Protein AF-0000000085120746 (afdb_homodimer)

Organism: Pyrolobus fumarii (strain DSM 11204 / 1A) (NCBI:txid694429)

InterPro domains:
  IPR018665 Putative type II restriction enzyme MjaORF1200P-like [PF09895] (40-145)

Sequence (320 aa):
MVATVIPVVHDVSSAQRLIDMARTVYGLGYRVLVATRVYGAAAQNGVPEAMRIALRLGRSFVTLPELRDAVELFTPNTIIVVSKDYGEPMTIDEIAGLAKDKTMIVFGGGDPGITKQDIAVGRPVYIKGVEGRLSPVAEAALILYALRSQTQEPRDTQSSMVATVIPVVHDVSSAQRLIDMARTVYGLGYRVLVATRVYGAAAQNGVPEAMRIALRLGRSFVTLPELRDAVELFTPNTIIVVSKDYGEPMTIDEIAGLAKDKTMIVFGGGDPGITKQDIAVGRPVYIKGVEGRLSPVAEAALILYALRSQTQEPRDTQSS

Radius of gyration: 18.96 Å; Cα contacts (8 Å, |Δi|>4): 720; chains: 2; bounding box: 38×54×63 Å

Structure (mmCIF, N/CA/C/O backbone):
data_AF-0000000085120746-model_v1
#
loop_
_entity.id
_entity.type
_entity.pdbx_description
1 polymer 'RecB-family nuclease-like protein'
#
loop_
_atom_site.group_PDB
_atom_site.id
_atom_site.type_symbol
_atom_site.label_atom_id
_atom_site.label_alt_id
_atom_site.label_comp_id
_atom_site.label_asym_id
_atom_site.label_entity_id
_atom_site.label_seq_id
_atom_site.pdbx_PDB_ins_code
_atom_site.Cartn_x
_atom_site.Cartn_y
_atom_site.Cartn_z
_atom_site.occupancy
_atom_site.B_iso_or_equiv
_atom_site.auth_seq_id
_atom_site.auth_comp_id
_atom_site.auth_asym_id
_atom_site.auth_atom_id
_atom_site.pdbx_PDB_model_num
ATOM 1 N N . MET A 1 1 ? -3.23 8.055 26.219 1 50.09 1 MET A N 1
ATOM 2 C CA . MET A 1 1 ? -4.41 8.367 25.422 1 50.09 1 MET A CA 1
ATOM 3 C C . MET A 1 1 ? -4.207 7.938 23.969 1 50.09 1 MET A C 1
ATOM 5 O O . MET A 1 1 ? -3.072 7.824 23.5 1 50.09 1 MET A O 1
ATOM 9 N N . VAL A 1 2 ? -5.336 7.523 23.281 1 66.69 2 VAL A N 1
ATOM 10 C CA . VAL A 1 2 ? -5.246 7.039 21.906 1 66.69 2 VAL A CA 1
ATOM 11 C C . VAL A 1 2 ? -4.953 8.203 20.969 1 66.69 2 VAL A C 1
ATOM 13 O O . VAL A 1 2 ? -5.637 9.227 21 1 66.69 2 VAL A O 1
ATOM 16 N N . ALA A 1 3 ? -3.783 8.195 20.25 1 83.56 3 ALA A N 1
ATOM 17 C CA . ALA A 1 3 ? -3.35 9.273 19.359 1 83.56 3 ALA A CA 1
ATOM 18 C C . ALA A 1 3 ? -4.352 9.492 18.234 1 83.56 3 ALA A C 1
ATOM 20 O O . ALA A 1 3 ? -4.93 8.531 17.719 1 83.56 3 ALA A O 1
ATOM 21 N N . THR A 1 4 ? -4.75 10.789 18.031 1 94 4 THR A N 1
ATOM 22 C CA . THR A 1 4 ? -5.438 11.156 16.812 1 94 4 THR A CA 1
ATOM 23 C C . THR A 1 4 ? -4.449 11.281 15.648 1 94 4 THR A C 1
ATOM 25 O O . THR A 1 4 ? -3.457 12 15.75 1 94 4 THR A O 1
ATOM 28 N N . VAL A 1 5 ? -4.691 10.578 14.555 1 97.62 5 VAL A N 1
ATOM 29 C CA . VAL A 1 5 ? -3.725 10.508 13.469 1 97.62 5 VAL A CA 1
ATOM 30 C C . VAL A 1 5 ? -4.312 11.148 12.211 1 97.62 5 VAL A C 1
ATOM 32 O O . VAL A 1 5 ? -5.453 10.867 11.836 1 97.62 5 VAL A O 1
ATOM 35 N N . ILE A 1 6 ? -3.545 12.016 11.57 1 98.56 6 ILE A N 1
ATOM 36 C CA . ILE A 1 6 ? -3.908 12.688 10.336 1 98.56 6 ILE A CA 1
ATOM 37 C C . ILE A 1 6 ? -2.93 12.297 9.227 1 98.56 6 ILE A C 1
ATOM 39 O O . ILE A 1 6 ? -1.842 12.867 9.125 1 98.56 6 ILE A O 1
ATOM 43 N N . PRO A 1 7 ? -3.297 11.367 8.398 1 98.88 7 PRO A N 1
ATOM 44 C CA . PRO A 1 7 ? -2.443 11.031 7.258 1 98.88 7 PRO A CA 1
ATOM 45 C C . PRO A 1 7 ? -2.426 12.125 6.195 1 98.88 7 PRO A C 1
ATOM 47 O O . PRO A 1 7 ? -3.477 12.68 5.855 1 98.88 7 PRO A O 1
ATOM 50 N N . VAL A 1 8 ? -1.247 12.438 5.684 1 98.88 8 VAL A N 1
ATOM 51 C CA . VAL A 1 8 ? -1.041 13.406 4.613 1 98.88 8 VAL A CA 1
ATOM 52 C C . VAL A 1 8 ? -0.263 12.758 3.471 1 98.88 8 VAL A C 1
ATOM 54 O O . VAL A 1 8 ? 0.75 12.094 3.699 1 98.88 8 VAL A O 1
ATOM 57 N N . VAL A 1 9 ? -0.746 12.875 2.297 1 98.81 9 VAL A N 1
ATOM 58 C CA . VAL A 1 9 ? 0.055 12.57 1.117 1 98.81 9 VAL A CA 1
ATOM 59 C C . VAL A 1 9 ? 0.494 13.859 0.433 1 98.81 9 VAL A C 1
ATOM 61 O O . VAL A 1 9 ? -0.334 14.727 0.137 1 98.81 9 VAL A O 1
ATOM 64 N N . HIS A 1 10 ? 1.81 13.969 0.253 1 98.69 10 HIS A N 1
ATOM 65 C CA . HIS A 1 10 ? 2.398 15.211 -0.228 1 98.69 10 HIS A CA 1
ATOM 66 C C . HIS A 1 10 ? 3.051 15.023 -1.593 1 98.69 10 HIS A C 1
ATOM 68 O O . HIS A 1 10 ? 3.734 14.023 -1.825 1 98.69 10 HIS A O 1
ATOM 74 N N . ASP A 1 11 ? 2.865 15.969 -2.51 1 98.19 11 ASP A N 1
ATOM 75 C CA . ASP A 1 11 ? 3.504 15.984 -3.822 1 98.19 11 ASP A CA 1
ATOM 76 C C . ASP A 1 11 ? 3.064 14.789 -4.664 1 98.19 11 ASP A C 1
ATOM 78 O O . ASP A 1 11 ? 3.895 13.977 -5.078 1 98.19 11 ASP A O 1
ATOM 82 N N . VAL A 1 12 ? 1.793 14.781 -4.996 1 97.94 12 VAL A N 1
ATOM 83 C CA . VAL A 1 12 ? 1.216 13.633 -5.676 1 97.94 12 VAL A CA 1
ATOM 84 C C . VAL A 1 12 ? 0.692 14.047 -7.047 1 97.94 12 VAL A C 1
ATOM 86 O O . VAL A 1 12 ? -0.068 15.016 -7.16 1 97.94 12 VAL A O 1
ATOM 89 N N . SER A 1 13 ? 1.12 13.328 -8.062 1 97.62 13 SER A N 1
ATOM 90 C CA . SER A 1 13 ? 0.693 13.648 -9.422 1 97.62 13 SER A CA 1
ATOM 91 C C . SER A 1 13 ? -0.107 12.5 -10.031 1 97.62 13 SER A C 1
ATOM 93 O O . SER A 1 13 ? -0.78 12.68 -11.047 1 97.62 13 SER A O 1
ATOM 95 N N . SER A 1 14 ? -0.038 11.32 -9.477 1 97.12 14 SER A N 1
ATOM 96 C CA . SER A 1 14 ? -0.723 10.148 -10.016 1 97.12 14 SER A CA 1
ATOM 97 C C . SER A 1 14 ? -2.141 10.039 -9.461 1 97.12 14 SER A C 1
ATOM 99 O O . SER A 1 14 ? -2.338 9.977 -8.25 1 97.12 14 SER A O 1
ATOM 101 N N . ALA A 1 15 ? -3.102 9.945 -10.383 1 97.94 15 ALA A N 1
ATOM 102 C CA . ALA A 1 15 ? -4.492 9.789 -9.969 1 97.94 15 ALA A CA 1
ATOM 103 C C . ALA A 1 15 ? -4.691 8.484 -9.203 1 97.94 15 ALA A C 1
ATOM 105 O O . ALA A 1 15 ? -5.297 8.477 -8.133 1 97.94 15 ALA A O 1
ATOM 106 N N . GLN A 1 16 ? -4.125 7.453 -9.719 1 97.12 16 GLN A N 1
ATOM 107 C CA . GLN A 1 16 ? -4.328 6.137 -9.117 1 97.12 16 GLN A CA 1
ATOM 108 C C . GLN A 1 16 ? -3.701 6.062 -7.73 1 97.12 16 GLN A C 1
ATOM 110 O O . GLN A 1 16 ? -4.273 5.461 -6.816 1 97.12 16 GLN A O 1
ATOM 115 N N . ARG A 1 17 ? -2.582 6.676 -7.59 1 97.62 17 ARG A N 1
ATOM 116 C CA . ARG A 1 17 ? -1.934 6.645 -6.281 1 97.62 17 ARG A CA 1
ATOM 117 C C . ARG A 1 17 ? -2.777 7.363 -5.234 1 97.62 17 ARG A C 1
ATOM 119 O O . ARG A 1 17 ? -2.904 6.895 -4.102 1 97.62 17 ARG A O 1
ATOM 126 N N . LEU A 1 18 ? -3.301 8.453 -5.602 1 98.62 18 LEU A N 1
ATOM 127 C CA . LEU A 1 18 ? -4.141 9.195 -4.672 1 98.62 18 LEU A CA 1
ATOM 128 C C . LEU A 1 18 ? -5.391 8.398 -4.309 1 98.62 18 LEU A C 1
ATOM 130 O O . LEU A 1 18 ? -5.781 8.352 -3.141 1 98.62 18 LEU A O 1
ATOM 134 N N . ILE A 1 19 ? -5.973 7.746 -5.266 1 98.19 19 ILE A N 1
ATOM 135 C CA . ILE A 1 19 ? -7.164 6.93 -5.059 1 98.19 19 ILE A CA 1
ATOM 136 C C . ILE A 1 19 ? -6.832 5.762 -4.129 1 98.19 19 ILE A C 1
ATOM 138 O O . ILE A 1 19 ? -7.566 5.492 -3.176 1 98.19 19 ILE A O 1
ATOM 142 N N . ASP A 1 20 ? -5.703 5.137 -4.422 1 98 20 ASP A N 1
ATOM 143 C CA . ASP A 1 20 ? -5.285 4.004 -3.6 1 98 20 ASP A CA 1
ATOM 144 C C . ASP A 1 20 ? -4.973 4.449 -2.172 1 98 20 ASP A C 1
ATOM 146 O O . ASP A 1 20 ? -5.242 3.717 -1.217 1 98 20 ASP A O 1
ATOM 150 N N . MET A 1 21 ? -4.402 5.629 -2.045 1 98.62 21 MET A N 1
ATOM 151 C CA . MET A 1 21 ? -4.148 6.188 -0.722 1 98.62 21 MET A CA 1
ATOM 152 C C . MET A 1 21 ? -5.449 6.41 0.036 1 98.62 21 MET A C 1
ATOM 154 O O . MET A 1 21 ? -5.566 6.035 1.203 1 98.62 21 MET A O 1
ATOM 158 N N . ALA A 1 22 ? -6.402 6.93 -0.632 1 98.62 22 ALA A N 1
ATOM 159 C CA . ALA A 1 22 ? -7.703 7.164 -0.011 1 98.62 22 ALA A CA 1
ATOM 160 C C . ALA A 1 22 ? -8.336 5.855 0.444 1 98.62 22 ALA A C 1
ATOM 162 O O . ALA A 1 22 ? -8.781 5.738 1.589 1 98.62 22 ALA A O 1
ATOM 163 N N . ARG A 1 23 ? -8.328 4.895 -0.432 1 97.38 23 ARG A N 1
ATOM 164 C CA . ARG A 1 23 ? -8.891 3.59 -0.098 1 97.38 23 ARG A CA 1
ATOM 165 C C . ARG A 1 23 ? -8.188 2.984 1.113 1 97.38 23 ARG A C 1
ATOM 167 O O . ARG A 1 23 ? -8.836 2.4 1.984 1 97.38 23 ARG A O 1
ATOM 174 N N . THR A 1 24 ? -6.938 3.129 1.147 1 98.06 24 THR A N 1
ATOM 175 C CA . THR A 1 24 ? -6.141 2.551 2.223 1 98.06 24 THR A CA 1
ATOM 176 C C . THR A 1 24 ? -6.406 3.268 3.543 1 98.06 24 THR A C 1
ATOM 178 O O . THR A 1 24 ? -6.691 2.627 4.555 1 98.06 24 THR A O 1
ATOM 181 N N . VAL A 1 25 ? -6.34 4.562 3.523 1 98.5 25 VAL A N 1
ATOM 182 C CA . VAL A 1 25 ? -6.52 5.363 4.73 1 98.5 25 VAL A CA 1
ATOM 183 C C . VAL A 1 25 ? -7.914 5.121 5.305 1 98.5 25 VAL A C 1
ATOM 185 O O . VAL A 1 25 ? -8.055 4.824 6.492 1 98.5 25 VAL A O 1
ATOM 188 N N . TYR A 1 26 ? -8.906 5.145 4.496 1 98 26 TYR A N 1
ATOM 189 C CA . TYR A 1 26 ? -10.273 4.973 4.973 1 98 26 TYR A CA 1
ATOM 190 C C . TYR A 1 26 ? -10.555 3.512 5.309 1 98 26 TYR A C 1
ATOM 192 O O . TYR A 1 26 ? -11.266 3.215 6.273 1 98 26 TYR A O 1
ATOM 200 N N . GLY A 1 27 ? -10.016 2.623 4.523 1 96.62 27 GLY A N 1
ATOM 201 C CA . GLY A 1 27 ? -10.164 1.204 4.805 1 96.62 27 GLY A CA 1
ATOM 202 C C . GLY A 1 27 ? -9.594 0.797 6.148 1 96.62 27 GLY A C 1
ATOM 203 O O . GLY A 1 27 ? -10.055 -0.173 6.758 1 96.62 27 GLY A O 1
ATOM 204 N N . LEU A 1 28 ? -8.633 1.533 6.547 1 97.06 28 LEU A N 1
ATOM 205 C CA . LEU A 1 28 ? -8.008 1.246 7.832 1 97.06 28 LEU A CA 1
ATOM 206 C C . LEU A 1 28 ? -8.727 1.971 8.961 1 97.06 28 LEU A C 1
ATOM 208 O O . LEU A 1 28 ? -8.328 1.878 10.125 1 97.06 28 LEU A O 1
ATOM 212 N N . GLY A 1 29 ? -9.688 2.773 8.617 1 95.69 29 GLY A N 1
ATOM 213 C CA . GLY A 1 29 ? -10.57 3.314 9.633 1 95.69 29 GLY A CA 1
ATOM 214 C C . GLY A 1 29 ? -10.312 4.777 9.938 1 95.69 29 GLY A C 1
ATOM 215 O O . GLY A 1 29 ? -10.961 5.363 10.812 1 95.69 29 GLY A O 1
ATOM 216 N N . TYR A 1 30 ? -9.383 5.355 9.234 1 97.12 30 TYR A N 1
ATOM 217 C CA . TYR A 1 30 ? -9.094 6.77 9.461 1 97.12 30 TYR A CA 1
ATOM 218 C C . TYR A 1 30 ? -10.156 7.652 8.812 1 97.12 30 TYR A C 1
ATOM 220 O O . TYR A 1 30 ? -10.672 7.328 7.742 1 97.12 30 TYR A O 1
ATOM 228 N N . ARG A 1 31 ? -10.398 8.742 9.383 1 97 31 ARG A N 1
ATOM 229 C CA . ARG A 1 31 ? -11.57 9.523 9.008 1 97 31 ARG A CA 1
ATOM 230 C C . ARG A 1 31 ? -11.188 10.68 8.094 1 97 31 ARG A C 1
ATOM 232 O O . ARG A 1 31 ? -12.047 11.273 7.438 1 97 31 ARG A O 1
ATOM 239 N N . VAL A 1 32 ? -9.922 11.031 8.156 1 98.31 32 VAL A N 1
ATOM 240 C CA . VAL A 1 32 ? -9.469 12.172 7.371 1 98.31 32 VAL A CA 1
ATOM 241 C C . VAL A 1 32 ? -8.242 11.773 6.551 1 98.31 32 VAL A C 1
ATOM 243 O O . VAL A 1 32 ? -7.363 11.062 7.039 1 98.31 32 VAL A O 1
ATOM 246 N N . LEU A 1 33 ? -8.234 12.203 5.32 1 98.88 33 LEU A N 1
ATOM 247 C CA . LEU A 1 33 ? -7.035 12.211 4.492 1 98.88 33 LEU A CA 1
ATOM 248 C C . LEU A 1 33 ? -6.762 13.609 3.943 1 98.88 33 LEU A C 1
ATOM 250 O O . LEU A 1 33 ? -7.664 14.266 3.424 1 98.88 33 LEU A O 1
ATOM 254 N N . VAL A 1 34 ? -5.527 14.047 4.109 1 98.94 34 VAL A N 1
ATOM 255 C CA . VAL A 1 34 ? -5.098 15.328 3.564 1 98.94 34 VAL A CA 1
ATOM 256 C C . VAL A 1 34 ? -4.133 15.102 2.404 1 98.94 34 VAL A C 1
ATOM 258 O O . VAL A 1 34 ? -3.221 14.273 2.5 1 98.94 34 VAL A O 1
ATOM 261 N N . ALA A 1 35 ? -4.363 15.781 1.314 1 98.88 35 ALA A N 1
ATOM 262 C CA . ALA A 1 35 ? -3.418 15.805 0.201 1 98.88 35 ALA A CA 1
ATOM 263 C C . ALA A 1 35 ? -2.873 17.203 -0.027 1 98.88 35 ALA A C 1
ATOM 265 O O . ALA A 1 35 ? -3.641 18.172 -0.1 1 98.88 35 ALA A O 1
ATOM 266 N N . THR A 1 36 ? -1.604 17.312 -0.058 1 98.69 36 THR A N 1
ATOM 267 C CA . THR A 1 36 ? -0.979 18.609 -0.316 1 98.69 36 THR A CA 1
ATOM 268 C C . THR A 1 36 ? -0.14 18.562 -1.589 1 98.69 36 THR A C 1
ATOM 270 O O . THR A 1 36 ? 0.372 17.5 -1.962 1 98.69 36 THR A O 1
ATOM 273 N N . ARG A 1 37 ? -0.005 19.641 -2.285 1 98.06 37 ARG A N 1
ATOM 274 C CA . ARG A 1 37 ? 0.734 19.781 -3.535 1 98.06 37 ARG A CA 1
ATOM 275 C C . ARG A 1 37 ? 0.304 18.734 -4.547 1 98.06 37 ARG A C 1
ATOM 277 O O . ARG A 1 37 ? 1.132 17.953 -5.035 1 98.06 37 ARG A O 1
ATOM 284 N N . VAL A 1 38 ? -0.942 18.766 -4.859 1 98.38 38 VAL A N 1
ATOM 285 C CA . VAL A 1 38 ? -1.54 17.844 -5.82 1 98.38 38 VAL A CA 1
ATOM 286 C C . VAL A 1 38 ? -1.534 18.469 -7.211 1 98.38 38 VAL A C 1
ATOM 288 O O . VAL A 1 38 ? -1.937 19.625 -7.379 1 98.38 38 VAL A O 1
ATOM 291 N N . TYR A 1 39 ? -1.073 17.75 -8.133 1 97.75 39 TYR A N 1
ATOM 292 C CA . TYR A 1 39 ? -1.019 18.297 -9.484 1 97.75 39 TYR A CA 1
ATOM 293 C C . TYR A 1 39 ? -1.185 17.203 -10.523 1 97.75 39 TYR A C 1
ATOM 295 O O . TYR A 1 39 ? -1.299 16.031 -10.18 1 97.75 39 TYR A O 1
ATOM 303 N N . GLY A 1 40 ? -1.368 17.609 -11.836 1 97.31 40 GLY A N 1
ATOM 304 C CA . GLY A 1 40 ? -1.475 16.641 -12.93 1 97.31 40 GLY A CA 1
ATOM 305 C C . GLY A 1 40 ? -2.729 15.797 -12.852 1 97.31 40 GLY A C 1
ATOM 306 O O . GLY A 1 40 ? -3.812 16.297 -12.562 1 97.31 40 GLY A O 1
ATOM 307 N N . ALA A 1 41 ? -2.529 14.523 -13.195 1 97.38 41 ALA A N 1
ATOM 308 C CA . ALA A 1 41 ? -3.648 13.586 -13.242 1 97.38 41 ALA A CA 1
ATOM 309 C C . ALA A 1 41 ? -4.297 13.438 -11.867 1 97.38 41 ALA A C 1
ATOM 311 O O . ALA A 1 41 ? -5.512 13.242 -11.766 1 97.38 41 ALA A O 1
ATOM 312 N N . ALA A 1 42 ? -3.502 13.57 -10.828 1 98.25 42 ALA A N 1
ATOM 313 C CA . ALA A 1 42 ? -4.055 13.492 -9.477 1 98.25 42 ALA A CA 1
ATOM 314 C C . ALA A 1 42 ? -5.047 14.625 -9.219 1 98.25 42 ALA A C 1
ATOM 316 O O . ALA A 1 42 ? -6.109 14.406 -8.641 1 98.25 42 ALA A O 1
ATOM 317 N N . ALA A 1 43 ? -4.668 15.789 -9.656 1 98.5 43 ALA A N 1
ATOM 318 C CA . ALA A 1 43 ? -5.543 16.938 -9.461 1 98.5 43 ALA A CA 1
ATOM 319 C C . ALA A 1 43 ? -6.809 16.812 -10.312 1 98.5 43 ALA A C 1
ATOM 321 O O . ALA A 1 43 ? -7.902 17.141 -9.852 1 98.5 43 ALA A O 1
ATOM 322 N N . GLN A 1 44 ? -6.648 16.297 -11.461 1 98.31 44 GLN A N 1
ATOM 323 C CA . GLN A 1 44 ? -7.734 16.297 -12.438 1 98.31 44 GLN A CA 1
ATOM 324 C C . GLN A 1 44 ? -8.688 15.125 -12.203 1 98.31 44 GLN A C 1
ATOM 326 O O . GLN A 1 44 ? -9.906 15.273 -12.344 1 98.31 44 GLN A O 1
ATOM 331 N N . ASN A 1 45 ? -8.148 13.984 -11.867 1 98.06 45 ASN A N 1
ATOM 332 C CA . ASN A 1 45 ? -8.961 12.773 -11.797 1 98.06 45 ASN A CA 1
ATOM 333 C C . ASN A 1 45 ? -8.883 12.125 -10.414 1 98.06 45 ASN A C 1
ATOM 335 O O . ASN A 1 45 ? -9.82 11.453 -9.984 1 98.06 45 ASN A O 1
ATOM 339 N N . GLY A 1 46 ? -7.754 12.297 -9.766 1 98.62 46 GLY A N 1
ATOM 340 C CA . GLY A 1 46 ? -7.547 11.688 -8.461 1 98.62 46 GLY A CA 1
ATOM 341 C C . GLY A 1 46 ? -8.375 12.328 -7.363 1 98.62 46 GLY A C 1
ATOM 342 O O . GLY A 1 46 ? -9.039 11.625 -6.594 1 98.62 46 GLY A O 1
ATOM 343 N N . VAL A 1 47 ? -8.352 13.602 -7.359 1 98.88 47 VAL A N 1
ATOM 344 C CA . VAL A 1 47 ? -9.031 14.359 -6.309 1 98.88 47 VAL A CA 1
ATOM 345 C C . VAL A 1 47 ? -10.531 14.086 -6.367 1 98.88 47 VAL A C 1
ATOM 347 O O . VAL A 1 47 ? -11.141 13.703 -5.363 1 98.88 47 VAL A O 1
ATOM 350 N N . PRO A 1 48 ? -11.195 14.18 -7.574 1 98.75 48 PRO A N 1
ATOM 351 C CA . PRO A 1 48 ? -12.633 13.883 -7.613 1 98.75 48 PRO A 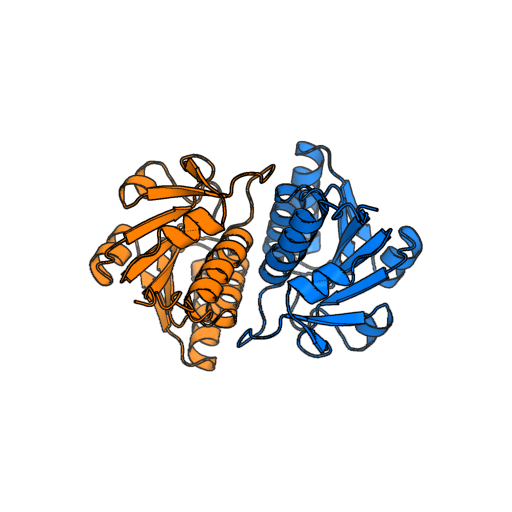CA 1
ATOM 352 C C . PRO A 1 48 ? -12.953 12.469 -7.141 1 98.75 48 PRO A C 1
ATOM 354 O O . PRO A 1 48 ? -13.922 12.266 -6.406 1 98.75 48 PRO A O 1
ATOM 357 N N . GLU A 1 49 ? -12.18 11.523 -7.5 1 98.5 49 GLU A N 1
ATOM 358 C CA . GLU A 1 49 ? -12.445 10.141 -7.102 1 98.5 49 GLU A CA 1
ATOM 359 C C . GLU A 1 49 ? -12.195 9.945 -5.609 1 98.5 49 GLU A C 1
ATOM 361 O O . GLU A 1 49 ? -12.961 9.25 -4.934 1 98.5 49 GLU A O 1
ATOM 366 N N . ALA A 1 50 ? -11.109 10.547 -5.074 1 98.62 50 ALA A N 1
ATOM 367 C CA . ALA A 1 50 ? -10.844 10.469 -3.641 1 98.62 50 ALA A CA 1
ATOM 368 C C . ALA A 1 50 ? -11.977 11.102 -2.838 1 98.62 50 ALA A C 1
ATOM 370 O O . ALA A 1 50 ? -12.383 10.57 -1.801 1 98.62 50 ALA A O 1
ATOM 371 N N . MET A 1 51 ? -12.492 12.188 -3.367 1 98.69 51 MET A N 1
ATOM 372 C CA . MET A 1 51 ? -13.617 12.859 -2.723 1 98.69 51 MET A CA 1
ATOM 373 C C . MET A 1 51 ? -14.867 11.984 -2.742 1 98.69 51 MET A C 1
ATOM 375 O O . MET A 1 51 ? -15.594 11.914 -1.754 1 98.69 51 MET A O 1
ATOM 379 N N . ARG A 1 52 ? -15.078 11.344 -3.791 1 98.5 52 ARG A N 1
ATOM 380 C CA . ARG A 1 52 ? -16.219 10.445 -3.904 1 98.5 52 ARG A CA 1
ATOM 381 C C . ARG A 1 52 ? -16.141 9.312 -2.887 1 98.5 52 ARG A C 1
ATOM 383 O O . ARG A 1 52 ? -17.125 9 -2.219 1 98.5 52 ARG A O 1
ATOM 390 N N . ILE A 1 53 ? -14.992 8.75 -2.773 1 97.31 53 ILE A N 1
ATOM 391 C CA . ILE A 1 53 ? -14.773 7.691 -1.793 1 97.31 53 ILE A CA 1
ATOM 392 C C . ILE A 1 53 ? -15.055 8.219 -0.389 1 97.31 53 ILE A C 1
ATOM 394 O O . ILE A 1 53 ? -15.758 7.578 0.391 1 97.31 53 ILE A O 1
ATOM 398 N N . ALA A 1 54 ? -14.477 9.391 -0.114 1 98.12 54 ALA A N 1
ATOM 399 C CA . ALA A 1 54 ? -14.664 10 1.2 1 98.12 54 ALA A CA 1
ATOM 400 C C . ALA A 1 54 ? -16.141 10.227 1.496 1 98.12 54 ALA A C 1
ATOM 402 O O . ALA A 1 54 ? -16.641 9.844 2.562 1 98.12 54 ALA A O 1
ATOM 403 N N . LEU A 1 55 ? -16.875 10.742 0.564 1 98 55 LEU A N 1
ATOM 404 C CA . LEU A 1 55 ? -18.281 11.062 0.744 1 98 55 LEU A CA 1
ATOM 405 C C . LEU A 1 55 ? -19.109 9.789 0.948 1 98 55 LEU A C 1
ATOM 407 O O . LEU A 1 55 ? -19.969 9.742 1.825 1 98 55 LEU A O 1
ATOM 411 N N . A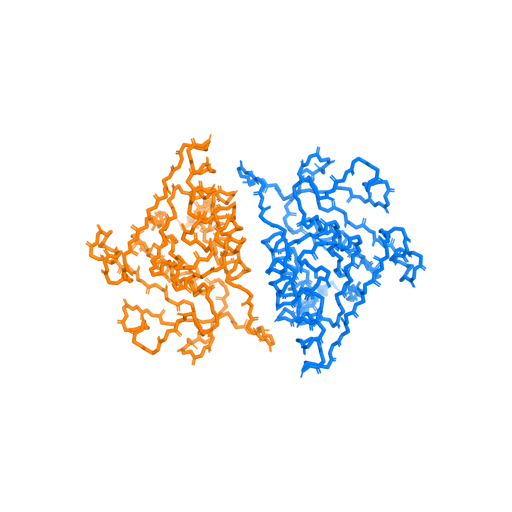RG A 1 56 ? -18.844 8.812 0.175 1 96.62 56 ARG A N 1
ATOM 412 C CA . ARG A 1 56 ? -19.562 7.547 0.281 1 96.62 56 ARG A CA 1
ATOM 413 C C . ARG A 1 56 ? -19.375 6.934 1.664 1 96.62 56 ARG A C 1
ATOM 415 O O . ARG A 1 56 ? -20.297 6.309 2.195 1 96.62 56 ARG A O 1
ATOM 422 N N . LEU A 1 57 ? -18.219 7.23 2.266 1 96.25 57 LEU A N 1
ATOM 423 C CA . LEU A 1 57 ? -17.891 6.602 3.539 1 96.25 57 LEU A CA 1
ATOM 424 C C . LEU A 1 57 ? -18.156 7.555 4.699 1 96.25 57 LEU A C 1
ATOM 426 O O . LEU A 1 57 ? -17.906 7.211 5.855 1 96.25 57 LEU A O 1
ATOM 430 N N . GLY A 1 58 ? -18.578 8.719 4.406 1 97.19 58 GLY A N 1
ATOM 431 C CA . GLY A 1 58 ? -18.781 9.711 5.445 1 97.19 58 GLY A CA 1
ATOM 432 C C . GLY A 1 58 ? -17.484 10.203 6.07 1 97.19 58 GLY A C 1
ATOM 433 O O . GLY A 1 58 ? -17.406 10.391 7.289 1 97.19 58 GLY A O 1
ATOM 434 N N . ARG A 1 59 ? -16.484 10.281 5.234 1 97.81 59 ARG A N 1
ATOM 435 C CA . ARG A 1 59 ? -15.164 10.703 5.676 1 97.81 59 ARG A CA 1
ATOM 436 C C . ARG A 1 59 ? -14.766 12.023 5.031 1 97.81 59 ARG A C 1
ATOM 438 O O . ARG A 1 59 ? -15.508 12.578 4.227 1 97.81 59 ARG A O 1
ATOM 445 N N . SER A 1 60 ? -13.617 12.531 5.492 1 98.5 60 SER A N 1
ATOM 446 C CA . SER A 1 60 ? -13.188 13.836 5.012 1 98.5 60 SER A CA 1
ATOM 447 C C . SER A 1 60 ? -11.938 13.734 4.145 1 98.5 60 SER A C 1
ATOM 449 O O . SER A 1 60 ? -11.031 12.961 4.453 1 98.5 60 SER A O 1
ATOM 451 N N . PHE A 1 61 ? -12.008 14.492 3.07 1 98.88 61 PHE A N 1
ATOM 452 C CA . PHE A 1 61 ? -10.859 14.664 2.191 1 98.88 61 PHE A CA 1
ATOM 453 C C . PHE A 1 61 ? -10.531 16.141 2.008 1 98.88 61 PHE A C 1
ATOM 455 O O . PHE A 1 61 ? -11.391 16.922 1.601 1 98.88 61 PHE A O 1
ATOM 462 N N . VAL A 1 62 ? -9.273 16.484 2.305 1 98.81 62 VAL A N 1
ATOM 463 C CA . VAL A 1 62 ? -8.875 17.891 2.25 1 98.81 62 VAL A CA 1
ATOM 464 C C . VAL A 1 62 ? -7.668 18.047 1.324 1 98.81 62 VAL A C 1
ATOM 466 O O . VAL A 1 62 ? -6.699 17.297 1.427 1 98.81 62 VAL A O 1
ATOM 469 N N . THR A 1 63 ? -7.777 18.953 0.403 1 98.88 63 THR A N 1
ATOM 470 C CA . THR A 1 63 ? -6.617 19.297 -0.408 1 98.88 63 THR A CA 1
ATOM 471 C C . THR A 1 63 ? -6.102 20.688 -0.037 1 98.88 63 THR A C 1
ATOM 473 O O . THR A 1 63 ? -6.887 21.625 0.117 1 98.88 63 THR A O 1
ATOM 476 N N . LEU A 1 64 ? -4.824 20.781 0.168 1 98.81 64 LEU A N 1
ATOM 477 C CA . LEU A 1 64 ? -4.172 22.047 0.48 1 98.81 64 LEU A CA 1
ATOM 478 C C . LEU A 1 64 ? -2.977 22.281 -0.437 1 98.81 64 LEU A C 1
ATOM 480 O O . LEU A 1 64 ? -2.379 21.328 -0.941 1 98.81 64 LEU A O 1
ATOM 484 N N . PRO A 1 65 ? -2.562 23.5 -0.698 1 98.31 65 PRO A N 1
ATOM 485 C CA . PRO A 1 65 ? -1.494 23.797 -1.656 1 98.31 65 PRO A CA 1
ATOM 486 C C . PRO A 1 65 ? -0.14 23.25 -1.219 1 98.31 65 PRO A C 1
ATOM 488 O O . PRO A 1 65 ? 0.614 22.719 -2.043 1 98.31 65 PRO A O 1
ATOM 491 N N . GLU A 1 66 ? 0.155 23.422 0.113 1 97.75 66 GLU A N 1
ATOM 492 C CA . GLU A 1 66 ? 1.477 23.031 0.602 1 97.75 66 GLU A CA 1
ATOM 493 C C . GLU A 1 66 ? 1.383 22.328 1.947 1 97.75 66 GLU A C 1
ATOM 495 O O . GLU A 1 66 ? 0.369 22.422 2.641 1 97.75 66 GLU A O 1
ATOM 500 N N . LEU A 1 67 ? 2.465 21.609 2.279 1 98 67 LEU A N 1
ATOM 501 C CA . LEU A 1 67 ? 2.541 20.875 3.535 1 98 67 LEU A CA 1
ATOM 502 C C . LEU A 1 67 ? 2.387 21.812 4.727 1 98 67 LEU A C 1
ATOM 504 O O . LEU A 1 67 ? 1.739 21.469 5.719 1 98 67 LEU A O 1
ATOM 508 N N . ARG A 1 68 ? 2.973 23 4.633 1 97.44 68 ARG A N 1
ATOM 509 C CA . ARG A 1 68 ? 2.906 23.953 5.727 1 97.44 68 ARG A CA 1
ATOM 510 C C . ARG A 1 68 ? 1.464 24.359 6.012 1 97.44 68 ARG A C 1
ATOM 512 O O . ARG A 1 68 ? 1.103 24.625 7.16 1 97.44 68 ARG A O 1
ATOM 519 N N . ASP A 1 69 ? 0.633 24.438 4.98 1 98.5 69 ASP A N 1
ATOM 520 C CA . ASP A 1 69 ? -0.777 24.781 5.152 1 98.5 69 ASP A CA 1
ATOM 521 C C . ASP A 1 69 ? -1.496 23.719 5.988 1 98.5 69 ASP A C 1
ATOM 523 O O . ASP A 1 69 ? -2.385 24.047 6.777 1 98.5 69 ASP A O 1
ATOM 527 N N . ALA A 1 70 ? -1.172 22.422 5.777 1 98.62 70 ALA A N 1
ATOM 528 C CA . ALA A 1 70 ? -1.746 21.328 6.574 1 98.62 70 ALA A CA 1
ATOM 529 C C . ALA A 1 70 ? -1.349 21.469 8.039 1 98.62 70 ALA A C 1
ATOM 531 O O . ALA A 1 70 ? -2.178 21.281 8.938 1 98.62 70 ALA A O 1
ATOM 532 N N . VAL A 1 71 ? -0.079 21.781 8.266 1 98.56 71 VAL A N 1
ATOM 533 C CA . VAL A 1 71 ? 0.417 21.953 9.625 1 98.56 71 VAL A CA 1
ATOM 534 C C . VAL A 1 71 ? -0.324 23.094 10.305 1 98.56 71 VAL A C 1
ATOM 536 O O . VAL A 1 71 ? -0.732 22.984 11.461 1 98.56 71 VAL A O 1
ATOM 539 N N . GLU A 1 72 ? -0.458 24.172 9.594 1 98.44 72 GLU A N 1
ATOM 540 C CA . GLU A 1 72 ? -1.142 25.344 10.133 1 98.44 72 GLU A CA 1
ATOM 541 C C . GLU A 1 72 ? -2.605 25.047 10.438 1 98.44 72 GLU A C 1
ATOM 543 O O . GLU A 1 72 ? -3.131 25.469 11.469 1 98.44 72 GLU A O 1
ATOM 548 N N . LEU A 1 73 ? -3.203 24.312 9.594 1 98.38 73 LEU A N 1
ATOM 549 C CA . LEU A 1 73 ? -4.637 24.062 9.703 1 98.38 73 LEU A CA 1
ATOM 550 C C . LEU A 1 73 ? -4.93 23.094 10.844 1 98.38 73 LEU A C 1
ATOM 552 O O . LEU A 1 73 ? -5.883 23.297 11.602 1 98.38 73 LEU A O 1
ATOM 556 N N . PHE A 1 74 ? -4.141 22.062 10.977 1 98.25 74 PHE A N 1
ATOM 557 C CA . PHE A 1 74 ? -4.492 20.984 11.891 1 98.25 74 PHE A CA 1
ATOM 558 C C . PHE A 1 74 ? -3.744 21.125 13.211 1 98.25 74 PHE A C 1
ATOM 560 O O . PHE A 1 74 ? -4.109 20.516 14.211 1 98.25 74 PHE A O 1
ATOM 567 N N . THR A 1 75 ? -2.619 21.875 13.289 1 98 75 THR A N 1
ATOM 568 C CA . THR A 1 75 ? -1.839 22.172 14.484 1 98 75 THR A CA 1
ATOM 569 C C . THR A 1 75 ? -1.51 20.891 15.25 1 98 75 THR A C 1
ATOM 571 O O . THR A 1 75 ? -1.833 20.766 16.438 1 98 75 THR A O 1
ATOM 574 N N . PRO A 1 76 ? -0.848 19.906 14.586 1 98.12 76 PRO A N 1
ATOM 575 C CA . PRO A 1 76 ? -0.492 18.656 15.273 1 98.12 76 PRO A CA 1
ATOM 576 C C . PRO A 1 76 ? 0.553 18.875 16.359 1 98.12 76 PRO A C 1
ATOM 578 O O . PRO A 1 76 ? 1.368 19.797 16.281 1 98.12 76 PRO A O 1
ATOM 581 N N . ASN A 1 77 ? 0.516 17.984 17.375 1 97.31 77 ASN A N 1
ATOM 582 C CA . ASN A 1 77 ? 1.537 17.953 18.406 1 97.31 77 ASN A CA 1
ATOM 583 C C . ASN A 1 77 ? 2.807 17.25 17.938 1 97.31 77 ASN A C 1
ATOM 585 O O . ASN A 1 77 ? 3.904 17.562 18.406 1 97.31 77 ASN A O 1
ATOM 589 N N . THR A 1 78 ? 2.592 16.328 17.078 1 97.62 78 THR A N 1
ATOM 590 C CA . THR A 1 78 ? 3.67 15.516 16.547 1 97.62 78 THR A CA 1
ATOM 591 C C . THR A 1 78 ? 3.541 15.383 15.023 1 97.62 78 THR A C 1
ATOM 593 O O . THR A 1 78 ? 2.439 15.195 14.5 1 97.62 78 THR A O 1
ATOM 596 N N . ILE A 1 79 ? 4.684 15.609 14.281 1 98.56 79 ILE A N 1
ATOM 597 C CA . ILE A 1 79 ? 4.715 15.406 12.836 1 98.56 79 ILE A CA 1
ATOM 598 C C . ILE A 1 79 ? 5.797 14.391 12.477 1 98.56 79 ILE A C 1
ATOM 600 O O . ILE A 1 79 ? 6.961 14.562 12.836 1 98.56 79 ILE A O 1
ATOM 604 N N . ILE A 1 80 ? 5.391 13.336 11.867 1 98.44 80 ILE A N 1
ATOM 605 C CA . ILE A 1 80 ? 6.285 12.312 11.352 1 98.44 80 ILE A CA 1
ATOM 606 C C . ILE A 1 80 ? 6.316 12.375 9.82 1 98.44 80 ILE A C 1
ATOM 608 O O . ILE A 1 80 ? 5.27 12.391 9.172 1 98.44 80 ILE A O 1
ATOM 612 N N . VAL A 1 81 ? 7.5 12.492 9.234 1 98.38 81 VAL A N 1
ATOM 613 C CA . VAL A 1 81 ? 7.66 12.539 7.785 1 98.38 81 VAL A CA 1
ATOM 614 C C . VAL A 1 81 ? 8.375 11.273 7.305 1 98.38 81 VAL A C 1
ATOM 616 O O . VAL A 1 81 ? 9.523 11.031 7.664 1 98.38 81 VAL A O 1
ATOM 619 N N . VAL A 1 82 ? 7.723 10.516 6.465 1 97.31 82 VAL A N 1
ATOM 620 C CA . VAL A 1 82 ? 8.297 9.266 5.969 1 97.31 82 VAL A CA 1
ATOM 621 C C . VAL A 1 82 ? 9.133 9.547 4.723 1 97.31 82 VAL A C 1
ATOM 623 O O . VAL A 1 82 ? 8.617 10 3.703 1 97.31 82 VAL A O 1
ATOM 626 N N . SER A 1 83 ? 10.414 9.336 4.852 1 95.75 83 SER A N 1
ATOM 627 C CA . SER A 1 83 ? 11.328 9.617 3.754 1 95.75 83 SER A CA 1
ATOM 628 C C . SER A 1 83 ? 12.547 8.703 3.803 1 95.75 83 SER A C 1
ATOM 630 O O . SER A 1 83 ? 13.328 8.75 4.762 1 95.75 83 SER A O 1
ATOM 632 N N . LYS A 1 84 ? 12.703 7.918 2.768 1 92.25 84 LYS A N 1
ATOM 633 C CA . LYS A 1 84 ? 13.875 7.047 2.701 1 92.25 84 LYS A CA 1
ATOM 634 C C . LYS A 1 84 ? 15.156 7.863 2.588 1 92.25 84 LYS A C 1
ATOM 636 O O . LYS A 1 84 ? 16.172 7.516 3.188 1 92.25 84 LYS A O 1
ATOM 641 N N . ASP A 1 85 ? 15.109 8.969 1.911 1 92.81 85 ASP A N 1
ATOM 642 C CA . ASP A 1 85 ? 16.297 9.758 1.586 1 92.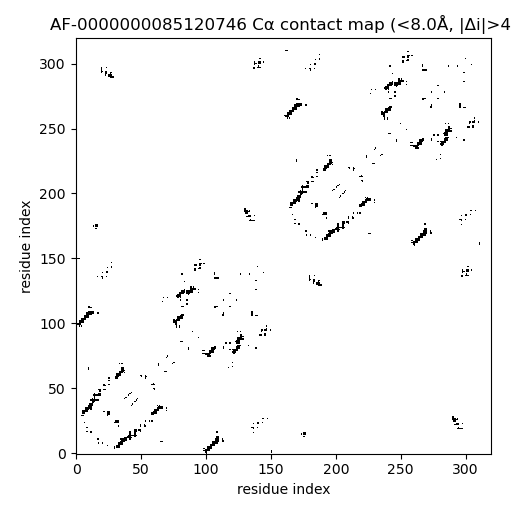81 85 ASP A CA 1
ATOM 643 C C . ASP A 1 85 ? 16.797 10.523 2.805 1 92.81 85 ASP A C 1
ATOM 645 O O . ASP A 1 85 ? 17.984 10.789 2.934 1 92.81 85 ASP A O 1
ATOM 649 N N . TYR A 1 86 ? 15.852 10.766 3.744 1 95.19 86 TYR A N 1
ATOM 650 C CA . TYR A 1 86 ? 16.234 11.695 4.797 1 95.19 86 TYR A CA 1
ATOM 651 C C . TYR A 1 86 ? 15.914 11.133 6.172 1 95.19 86 TYR A C 1
ATOM 653 O O . TYR A 1 86 ? 16.328 11.695 7.191 1 95.19 86 TYR A O 1
ATOM 661 N N . GLY A 1 87 ? 15.219 10.031 6.188 1 95.75 87 GLY A N 1
ATOM 662 C CA . GLY A 1 87 ? 14.68 9.555 7.449 1 95.75 87 GLY A CA 1
ATOM 663 C C . GLY A 1 87 ? 15.633 8.648 8.203 1 95.75 87 GLY A C 1
ATOM 664 O O . GLY A 1 87 ? 16.469 7.98 7.598 1 95.75 87 GLY A O 1
ATOM 665 N N . GLU A 1 88 ? 15.445 8.688 9.484 1 97.06 88 GLU A N 1
ATOM 666 C CA . GLU A 1 88 ? 16.109 7.711 10.344 1 97.06 88 GLU A CA 1
ATOM 667 C C . GLU A 1 88 ? 15.43 6.348 10.25 1 97.06 88 GLU A C 1
ATOM 669 O O . GLU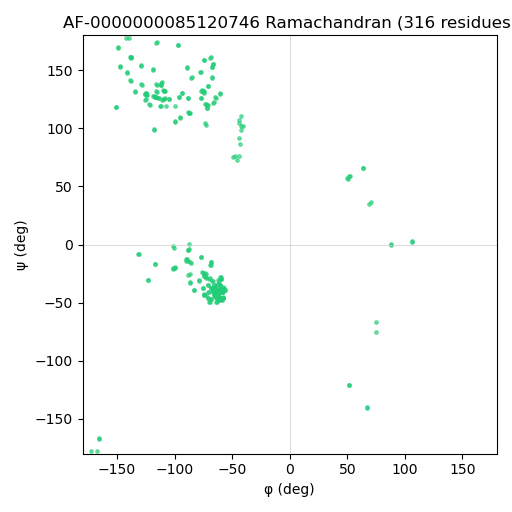 A 1 88 ? 14.203 6.246 10.32 1 97.06 88 GLU A O 1
ATOM 674 N N . PRO A 1 89 ? 16.297 5.312 10.047 1 97.12 89 PRO A N 1
ATOM 675 C CA . PRO A 1 89 ? 15.68 3.98 10.023 1 97.12 89 PRO A CA 1
ATOM 676 C C . PRO A 1 89 ? 15.07 3.592 11.367 1 97.12 89 PRO A C 1
ATOM 678 O O . PRO A 1 89 ? 15.734 3.688 12.406 1 97.12 89 PRO A O 1
ATOM 681 N N . MET A 1 90 ? 13.828 3.215 11.359 1 97.88 90 MET A N 1
ATOM 682 C CA . MET A 1 90 ? 13.078 2.768 12.531 1 97.88 90 MET A CA 1
ATOM 683 C C . MET A 1 90 ? 12.148 1.611 12.172 1 97.88 90 MET A C 1
ATOM 685 O O . MET A 1 90 ? 11.664 1.528 11.047 1 97.88 90 MET A O 1
ATOM 689 N N . THR A 1 91 ? 11.969 0.764 13.133 1 96.62 91 THR A N 1
ATOM 690 C CA . THR A 1 91 ? 10.969 -0.27 12.906 1 96.62 91 THR A CA 1
ATOM 691 C C . THR A 1 91 ? 9.562 0.335 12.867 1 96.62 91 THR A C 1
ATOM 693 O O . THR A 1 91 ? 9.352 1.456 13.336 1 96.62 91 THR A O 1
ATOM 696 N N . ILE A 1 92 ? 8.711 -0.368 12.336 1 96.31 92 ILE A N 1
ATOM 697 C CA . ILE A 1 92 ? 7.324 0.089 12.234 1 96.31 92 ILE A CA 1
ATOM 698 C C . ILE A 1 92 ? 6.773 0.362 13.633 1 96.31 92 ILE A C 1
ATOM 700 O O . ILE A 1 92 ? 6.078 1.357 13.852 1 96.31 92 ILE A O 1
ATOM 704 N N . ASP A 1 93 ? 7.102 -0.513 14.562 1 94.19 93 ASP A N 1
ATOM 705 C CA . ASP A 1 93 ? 6.629 -0.342 15.93 1 94.19 93 ASP A CA 1
ATOM 706 C C . ASP A 1 93 ? 7.215 0.922 16.562 1 94.19 93 ASP A C 1
ATOM 708 O O . ASP A 1 93 ? 6.531 1.617 17.312 1 94.19 93 ASP A O 1
ATOM 712 N N . GLU A 1 94 ? 8.438 1.179 16.281 1 96.88 94 GLU A N 1
ATOM 713 C CA . GLU A 1 94 ? 9.078 2.4 16.766 1 96.88 94 GLU A CA 1
ATOM 714 C C . GLU A 1 94 ? 8.406 3.641 16.188 1 96.88 94 GLU A C 1
ATOM 716 O O . GLU A 1 94 ? 8.164 4.617 16.906 1 96.88 94 GLU A O 1
ATOM 721 N N . ILE A 1 95 ? 8.125 3.604 14.898 1 97.69 95 ILE A N 1
ATOM 722 C CA . ILE A 1 95 ? 7.465 4.723 14.242 1 97.69 95 ILE A CA 1
ATOM 723 C C . ILE A 1 95 ? 6.09 4.953 14.859 1 97.69 95 ILE A C 1
ATOM 725 O O . ILE A 1 95 ? 5.727 6.086 15.172 1 97.69 95 ILE A O 1
ATOM 729 N N . ALA A 1 96 ? 5.367 3.865 15.055 1 95.5 96 ALA A N 1
ATOM 730 C CA . ALA A 1 96 ? 4.047 3.955 15.672 1 95.5 96 ALA A CA 1
ATOM 731 C C . ALA A 1 96 ? 4.137 4.535 17.078 1 95.5 96 ALA A C 1
ATOM 733 O O . ALA A 1 96 ? 3.244 5.27 17.516 1 95.5 96 ALA A O 1
ATOM 734 N N . GLY A 1 97 ? 5.168 4.219 17.75 1 94.81 97 GLY A N 1
ATOM 735 C CA . GLY A 1 97 ? 5.367 4.688 19.109 1 94.81 97 GLY A CA 1
ATOM 736 C C . GLY A 1 97 ? 5.629 6.18 19.188 1 94.81 97 GLY A C 1
ATOM 737 O O . GLY A 1 97 ? 5.512 6.777 20.266 1 94.81 97 GLY A O 1
ATOM 738 N N . LEU A 1 98 ? 5.992 6.793 18.078 1 96.06 98 LEU A N 1
ATOM 739 C CA . LEU A 1 98 ? 6.25 8.227 18.047 1 96.06 98 LEU A CA 1
ATOM 740 C C . LEU A 1 98 ? 4.945 9.016 18.109 1 96.06 98 LEU A C 1
ATOM 742 O O . LEU A 1 98 ? 4.949 10.203 18.438 1 96.06 98 LEU A O 1
ATOM 746 N N . ALA A 1 99 ? 3.896 8.367 17.625 1 95.44 99 ALA A N 1
ATOM 747 C CA . ALA A 1 99 ? 2.617 9.062 17.547 1 95.44 99 ALA A CA 1
ATOM 748 C C . ALA A 1 99 ? 2.08 9.391 18.938 1 95.44 99 ALA A C 1
ATOM 750 O O . ALA A 1 99 ? 1.929 8.5 19.766 1 95.44 99 ALA A O 1
ATOM 751 N N . LYS A 1 100 ? 1.844 10.625 19.203 1 91.69 100 LYS A N 1
ATOM 752 C CA . LYS A 1 100 ? 1.312 11.125 20.469 1 91.69 100 LYS A CA 1
ATOM 753 C C . LYS A 1 100 ? 0.276 12.219 20.234 1 91.69 100 LYS A C 1
ATOM 755 O O . LYS A 1 100 ? 0.452 13.07 19.359 1 91.69 100 LYS A O 1
ATOM 760 N N . ASP A 1 101 ? -0.79 12.172 21.078 1 93.81 101 ASP A N 1
ATOM 761 C CA . ASP A 1 101 ? -1.824 13.195 20.984 1 93.81 101 ASP A CA 1
ATOM 762 C C . ASP A 1 101 ? -2.328 13.344 19.547 1 93.81 101 ASP A C 1
ATOM 764 O O . ASP A 1 101 ? -2.898 12.414 18.984 1 93.81 101 ASP A O 1
ATOM 768 N N . LYS A 1 102 ? -2.219 14.477 19 1 97.12 102 LYS A N 1
ATOM 769 C CA . LYS A 1 102 ? -2.562 14.711 17.594 1 97.12 102 LYS A CA 1
ATOM 770 C C . LYS A 1 102 ? -1.329 14.609 16.703 1 97.12 102 LYS A C 1
ATOM 772 O O . LYS A 1 102 ? -0.432 15.453 16.766 1 97.12 102 LYS A O 1
ATOM 777 N N . THR A 1 103 ? -1.292 13.539 15.93 1 98.12 103 THR A N 1
ATOM 778 C CA . THR A 1 103 ? -0.098 13.25 15.141 1 98.12 103 THR A CA 1
ATOM 779 C C . THR A 1 103 ? -0.411 13.289 13.648 1 98.12 103 THR A C 1
ATOM 781 O O . THR A 1 103 ? -1.381 12.68 13.195 1 98.12 103 THR A O 1
ATOM 784 N N . MET A 1 104 ? 0.355 14.07 12.922 1 98.62 104 MET A N 1
ATOM 785 C CA . MET A 1 104 ? 0.328 14.094 11.461 1 98.62 104 MET A CA 1
ATOM 786 C C . MET A 1 104 ? 1.426 13.211 10.883 1 98.62 104 MET A C 1
ATOM 788 O O . MET A 1 104 ? 2.584 13.305 11.289 1 98.62 104 MET A O 1
ATOM 792 N N . ILE A 1 105 ? 1.057 12.336 10.023 1 98.62 105 ILE A N 1
ATOM 793 C CA . ILE A 1 105 ? 2.029 11.5 9.328 1 98.62 105 ILE A CA 1
ATOM 794 C C . ILE A 1 105 ? 2.02 11.828 7.84 1 98.62 105 ILE A C 1
ATOM 796 O O . ILE A 1 105 ? 0.98 11.727 7.184 1 98.62 105 ILE A O 1
ATOM 800 N N . VAL A 1 106 ? 3.213 12.148 7.312 1 98.81 106 VAL A N 1
ATOM 801 C CA . VAL A 1 106 ? 3.336 12.648 5.945 1 98.81 106 VAL A CA 1
ATOM 802 C C . VAL A 1 106 ? 4.027 11.602 5.074 1 98.81 106 VAL A C 1
ATOM 804 O O . VAL A 1 106 ? 5.141 11.164 5.379 1 98.81 106 VAL A O 1
ATOM 807 N N . PHE A 1 107 ? 3.371 11.258 4.031 1 98.19 107 PHE A N 1
ATOM 808 C CA . PHE A 1 107 ? 3.902 10.352 3.021 1 98.19 107 PHE A CA 1
ATOM 809 C C . PHE A 1 107 ? 4.168 11.094 1.716 1 98.19 107 PHE A C 1
ATOM 811 O O . PHE A 1 107 ? 3.359 11.922 1.29 1 98.19 107 PHE A O 1
ATOM 818 N N . GLY A 1 108 ? 5.273 10.758 1.086 1 97.62 108 GLY A N 1
ATOM 819 C CA . GLY A 1 108 ? 5.539 11.328 -0.228 1 97.62 108 GLY A CA 1
ATOM 820 C C . GLY A 1 108 ? 4.727 10.672 -1.332 1 97.62 108 GLY A C 1
ATOM 821 O O . GLY A 1 108 ? 4.672 9.445 -1.428 1 97.62 108 GLY A O 1
ATOM 822 N N . GLY A 1 109 ? 4.105 11.445 -2.17 1 95.62 109 GLY A N 1
ATOM 823 C CA . GLY A 1 109 ? 3.234 10.945 -3.219 1 95.62 109 GLY A CA 1
ATOM 824 C C . GLY A 1 109 ? 3.967 10.641 -4.512 1 95.62 109 GLY A C 1
ATOM 825 O O . GLY A 1 109 ? 3.391 10.07 -5.438 1 95.62 109 GLY A O 1
ATOM 826 N N . GLY A 1 110 ? 5.164 11.094 -4.645 1 87.12 110 GLY A N 1
ATOM 827 C CA . GLY A 1 110 ? 5.898 10.93 -5.891 1 87.12 110 GLY A CA 1
ATOM 828 C C . GLY A 1 110 ? 7.363 10.594 -5.68 1 87.12 110 GLY A C 1
ATOM 829 O O . GLY A 1 110 ? 7.762 10.195 -4.586 1 87.12 110 GLY A O 1
ATOM 830 N N . ASP A 1 111 ? 7.965 10.414 -6.75 1 74.75 111 ASP A N 1
ATOM 831 C CA . ASP A 1 111 ? 9.422 10.375 -6.77 1 74.75 111 ASP A CA 1
ATOM 832 C C . ASP A 1 111 ? 10 11.719 -7.23 1 74.75 111 ASP A C 1
ATOM 834 O O . ASP A 1 111 ? 9.852 12.094 -8.391 1 74.75 111 ASP A O 1
ATOM 838 N N . PRO A 1 112 ? 10.648 12.672 -6.199 1 70.81 112 PRO A N 1
ATOM 839 C CA . PRO A 1 112 ? 11.133 12.188 -4.91 1 70.81 112 PRO A CA 1
ATOM 840 C C . PRO A 1 112 ? 10.07 12.234 -3.818 1 70.81 112 PRO A C 1
ATOM 842 O O . PRO A 1 112 ? 10.188 11.547 -2.801 1 70.81 112 PRO A O 1
ATOM 845 N N . GLY A 1 113 ? 8.961 12.914 -3.994 1 79.5 113 GLY A N 1
ATOM 846 C CA . GLY A 1 113 ? 7.879 13.023 -3.031 1 79.5 113 GLY A CA 1
ATOM 847 C C . GLY A 1 113 ? 8.203 13.938 -1.866 1 79.5 113 GLY A C 1
ATOM 848 O O . GLY A 1 113 ? 7.605 15.008 -1.718 1 79.5 113 GLY A O 1
ATOM 849 N N . ILE A 1 114 ? 9.141 13.602 -1.016 1 93.62 114 ILE A N 1
ATOM 850 C CA . ILE A 1 114 ? 9.594 14.383 0.132 1 93.62 114 ILE A CA 1
ATOM 851 C C . ILE A 1 114 ? 10.969 14.969 -0.151 1 93.62 114 ILE A C 1
ATOM 853 O O . ILE A 1 114 ? 11.914 14.242 -0.444 1 93.62 114 ILE A O 1
ATOM 857 N N . THR A 1 115 ? 10.977 16.281 -0.13 1 94.31 115 THR A N 1
ATOM 858 C CA . THR A 1 115 ? 12.234 16.969 -0.366 1 94.31 115 THR A CA 1
ATOM 859 C C . THR A 1 115 ? 12.898 17.359 0.955 1 94.31 115 THR A C 1
ATOM 861 O O . THR A 1 115 ? 12.312 17.172 2.025 1 94.31 115 THR A O 1
ATOM 864 N N . LYS A 1 116 ? 14.086 17.812 0.781 1 93.25 116 LYS A N 1
ATOM 865 C CA . LYS A 1 116 ? 14.828 18.281 1.951 1 93.25 116 LYS A CA 1
ATOM 866 C C . LYS A 1 116 ? 14.062 19.375 2.684 1 93.25 116 LYS A C 1
ATOM 868 O O . LYS A 1 116 ? 14.109 19.453 3.914 1 93.25 116 LYS A O 1
ATOM 873 N N . GLN A 1 117 ? 13.406 20.219 1.964 1 93.38 117 GLN A N 1
ATOM 874 C CA . GLN A 1 117 ? 12.625 21.297 2.564 1 93.38 117 GLN A CA 1
ATOM 875 C C . GLN A 1 117 ? 11.438 20.75 3.342 1 93.38 117 GLN A C 1
ATOM 877 O O . GLN A 1 117 ? 11.062 21.297 4.383 1 93.38 117 GLN A O 1
ATOM 882 N N . ASP A 1 118 ? 10.875 19.656 2.938 1 95.06 118 ASP A N 1
ATOM 883 C CA . ASP A 1 118 ? 9.664 19.078 3.525 1 95.06 118 ASP A CA 1
ATOM 884 C C . ASP A 1 118 ? 9.961 18.469 4.895 1 95.06 118 ASP A C 1
ATOM 886 O O . ASP A 1 118 ? 9.07 18.406 5.75 1 95.06 118 ASP A O 1
ATOM 890 N N . ILE A 1 119 ? 11.188 18.016 5.082 1 95.5 119 ILE A N 1
ATOM 891 C CA . ILE A 1 119 ? 11.461 17.281 6.309 1 95.5 119 ILE A CA 1
ATOM 892 C C . ILE A 1 119 ? 11.594 18.25 7.48 1 95.5 119 ILE A C 1
ATOM 894 O O . ILE A 1 119 ? 11.586 17.828 8.641 1 95.5 119 ILE A O 1
ATOM 898 N N . ALA A 1 120 ? 11.664 19.531 7.211 1 94.81 120 ALA A N 1
ATOM 899 C CA . ALA A 1 120 ? 11.82 20.531 8.258 1 94.81 120 ALA A CA 1
ATOM 900 C C . ALA A 1 120 ? 10.57 20.625 9.125 1 94.81 120 ALA A C 1
ATOM 902 O O . ALA A 1 120 ? 10.617 21.125 10.25 1 94.81 120 ALA A O 1
ATOM 903 N N . VAL A 1 121 ? 9.484 20.078 8.664 1 95.69 121 VAL A N 1
ATOM 904 C CA . VAL A 1 121 ? 8.219 20.281 9.352 1 95.69 121 VAL A CA 1
ATOM 905 C C . VAL A 1 121 ? 8.062 19.25 10.469 1 95.69 121 VAL A C 1
ATOM 907 O O . VAL A 1 121 ? 7.191 19.375 11.328 1 95.69 121 VAL A O 1
ATOM 910 N N . GLY A 1 122 ? 8.867 18.219 10.414 1 97.19 122 GLY A N 1
ATOM 911 C CA . GLY A 1 122 ? 8.703 17.141 11.391 1 97.19 122 GLY A CA 1
ATOM 912 C C . GLY A 1 122 ? 9.891 16.203 11.445 1 97.19 122 GLY A C 1
ATOM 913 O O . GLY A 1 122 ? 10.977 16.531 10.984 1 97.19 122 GLY A O 1
ATOM 914 N N . ARG A 1 123 ? 9.703 15.109 12.094 1 97.88 123 ARG A N 1
ATOM 915 C CA . ARG A 1 123 ? 10.75 14.109 12.258 1 97.88 123 ARG A CA 1
ATOM 916 C C . ARG A 1 123 ? 10.773 13.133 11.086 1 97.88 123 ARG A C 1
ATOM 918 O O . ARG A 1 123 ? 9.828 12.367 10.891 1 97.88 123 ARG A O 1
ATOM 925 N N . PRO A 1 124 ? 11.836 13.172 10.297 1 98.12 124 PRO A N 1
ATOM 926 C CA . PRO A 1 124 ? 11.938 12.219 9.195 1 98.12 124 PRO A CA 1
ATOM 927 C C . PRO A 1 124 ? 12.289 10.805 9.656 1 98.12 124 PRO A C 1
ATOM 929 O O . PRO A 1 124 ? 13.195 10.633 10.469 1 98.12 124 PRO A O 1
ATOM 932 N N . VAL A 1 125 ? 11.562 9.836 9.172 1 97.94 125 VAL A N 1
ATOM 933 C CA . VAL A 1 125 ? 11.812 8.438 9.5 1 97.94 125 VAL A CA 1
ATOM 934 C C . VAL A 1 125 ? 11.68 7.578 8.25 1 97.94 125 VAL A C 1
ATOM 936 O O . VAL A 1 125 ? 11.156 8.031 7.23 1 97.94 125 VAL A O 1
ATOM 939 N N . TYR A 1 126 ? 12.188 6.473 8.273 1 96 126 TYR A N 1
ATOM 940 C CA . TYR A 1 126 ? 11.914 5.488 7.23 1 96 126 TYR A CA 1
ATOM 941 C C . TYR A 1 126 ? 11.9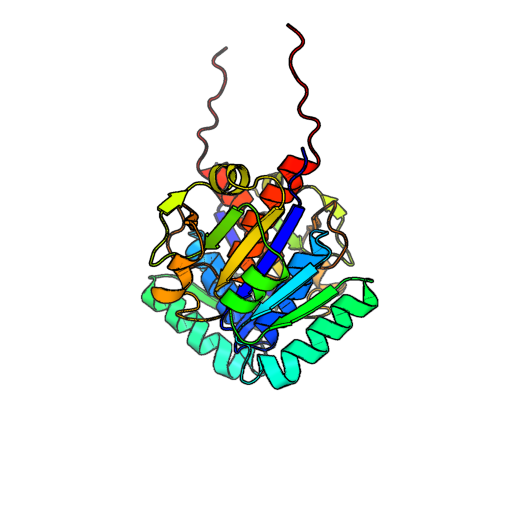38 4.074 7.801 1 96 126 TYR A C 1
ATOM 943 O O . TYR A 1 126 ? 12.555 3.824 8.836 1 96 126 TYR A O 1
ATOM 951 N N . ILE A 1 127 ? 11.234 3.182 7.188 1 96.69 127 ILE A N 1
ATOM 952 C CA . ILE A 1 127 ? 11.039 1.834 7.711 1 96.69 127 ILE A CA 1
ATOM 953 C C . ILE A 1 127 ? 12.336 1.04 7.578 1 96.69 127 ILE A C 1
ATOM 955 O O . ILE A 1 127 ? 12.828 0.824 6.465 1 96.69 127 ILE A O 1
ATOM 959 N N . LYS A 1 128 ? 12.781 0.648 8.641 1 96.12 128 LYS A N 1
ATOM 960 C CA . LYS A 1 128 ? 14.031 -0.101 8.711 1 96.12 128 LYS A CA 1
ATOM 961 C C . LYS A 1 128 ? 13.891 -1.476 8.062 1 96.12 128 LYS A C 1
ATOM 963 O O . LYS A 1 128 ? 12.852 -2.125 8.203 1 96.12 128 LYS A O 1
ATOM 968 N N . GLY A 1 129 ? 14.922 -1.924 7.418 1 92.88 129 GLY A N 1
ATOM 969 C CA . GLY A 1 129 ? 15 -3.299 6.953 1 92.88 129 GLY A CA 1
ATOM 970 C C . GLY A 1 129 ? 14.391 -3.5 5.582 1 92.88 129 GLY A C 1
ATOM 971 O O . GLY A 1 129 ? 14.375 -4.617 5.059 1 92.88 129 GLY A O 1
ATOM 972 N N . VAL A 1 130 ? 13.891 -2.486 4.965 1 92.69 130 VAL A N 1
ATOM 973 C CA . VAL A 1 130 ? 13.383 -2.617 3.604 1 92.69 130 VAL A CA 1
ATOM 974 C C . VAL A 1 130 ? 14.523 -2.434 2.607 1 92.69 130 VAL A C 1
ATOM 976 O O . VAL A 1 130 ? 15.508 -1.745 2.898 1 92.69 130 VAL A O 1
ATOM 979 N N . GLU A 1 131 ? 14.578 -3.152 1.461 1 88.88 131 GLU A N 1
ATOM 980 C CA . GLU A 1 131 ? 15.68 -3.16 0.502 1 88.88 131 GLU A CA 1
ATOM 981 C C . GLU A 1 131 ? 15.523 -2.049 -0.531 1 88.88 131 GLU A C 1
ATOM 983 O O . GLU A 1 131 ? 16.453 -1.756 -1.283 1 88.88 131 GLU A O 1
ATOM 988 N N . GLY A 1 132 ? 14.516 -1.264 -0.456 1 81.81 132 GLY A N 1
ATOM 989 C CA . GLY A 1 132 ? 14.25 -0.182 -1.39 1 81.81 132 GLY A CA 1
ATOM 990 C C . GLY A 1 132 ? 13.094 0.705 -0.96 1 81.81 132 GLY A C 1
ATOM 991 O O . GLY A 1 132 ? 12.57 0.558 0.146 1 81.81 132 GLY A O 1
ATOM 992 N N . ARG A 1 133 ? 12.891 1.607 -1.881 1 85.56 133 ARG A N 1
ATOM 993 C CA . ARG A 1 133 ? 11.781 2.514 -1.599 1 85.56 133 ARG A CA 1
ATOM 994 C C . ARG A 1 133 ? 10.445 1.817 -1.796 1 85.56 133 ARG A C 1
ATOM 996 O O . ARG A 1 133 ? 10.18 1.248 -2.859 1 85.56 133 ARG A O 1
ATOM 1003 N N . LEU A 1 134 ? 9.742 1.806 -0.791 1 95.19 134 LEU A N 1
ATOM 1004 C CA . LEU A 1 134 ? 8.367 1.333 -0.909 1 95.19 134 LEU A CA 1
ATOM 1005 C C . LEU A 1 134 ? 7.492 2.377 -1.594 1 95.19 134 LEU A C 1
ATOM 1007 O O . LEU A 1 134 ? 7.855 3.553 -1.661 1 95.19 134 LEU A O 1
ATOM 1011 N N . SER A 1 135 ? 6.414 1.902 -2.111 1 96.5 135 SER A N 1
ATOM 1012 C CA . SER A 1 135 ? 5.445 2.891 -2.574 1 96.5 135 SER A CA 1
ATOM 1013 C C . SER A 1 135 ? 4.852 3.67 -1.406 1 96.5 135 SER A C 1
ATOM 1015 O O . SER A 1 135 ? 4.77 3.156 -0.288 1 96.5 135 SER A O 1
ATOM 1017 N N . PRO A 1 136 ? 4.391 4.875 -1.696 1 96.88 136 PRO A N 1
ATOM 1018 C CA . PRO A 1 136 ? 3.74 5.664 -0.645 1 96.88 136 PRO A CA 1
ATOM 1019 C C . PRO A 1 136 ? 2.561 4.934 -0.005 1 96.88 136 PRO A C 1
ATOM 1021 O O . PRO A 1 136 ? 2.377 5 1.213 1 96.88 136 PRO A O 1
ATOM 1024 N N . VAL A 1 137 ? 1.8 4.238 -0.825 1 98.19 137 VAL A N 1
ATOM 1025 C CA . VAL A 1 137 ? 0.628 3.52 -0.334 1 98.19 137 VAL A CA 1
ATOM 1026 C C . VAL A 1 137 ? 1.067 2.385 0.589 1 98.19 137 VAL A C 1
ATOM 1028 O O . VAL A 1 137 ? 0.45 2.15 1.631 1 98.19 137 VAL A O 1
ATOM 1031 N N . ALA A 1 138 ? 2.15 1.715 0.202 1 98.25 138 ALA A N 1
ATOM 1032 C CA . ALA A 1 138 ? 2.682 0.641 1.037 1 98.25 138 ALA A CA 1
ATOM 1033 C C . ALA A 1 138 ? 3.182 1.182 2.373 1 98.25 138 ALA A C 1
ATOM 1035 O O . ALA A 1 138 ? 2.91 0.6 3.426 1 98.25 138 ALA A O 1
ATOM 1036 N N . GLU A 1 139 ? 3.896 2.281 2.326 1 97.75 139 GLU A N 1
ATOM 1037 C CA . GLU A 1 139 ? 4.367 2.91 3.559 1 97.75 139 GLU A CA 1
ATOM 1038 C C . GLU A 1 139 ? 3.199 3.271 4.473 1 97.75 139 GLU A C 1
ATOM 1040 O O . GLU A 1 139 ? 3.232 2.988 5.672 1 97.75 139 GLU A O 1
ATOM 1045 N N . ALA A 1 140 ? 2.207 3.867 3.875 1 98.44 140 ALA A N 1
ATOM 1046 C CA . ALA A 1 140 ? 1.028 4.277 4.637 1 98.44 140 ALA A CA 1
ATOM 1047 C C . ALA A 1 140 ? 0.323 3.068 5.246 1 98.44 140 ALA A C 1
ATOM 1049 O O . ALA A 1 140 ? -0.046 3.086 6.422 1 98.44 140 ALA A O 1
ATOM 1050 N N . ALA A 1 141 ? 0.161 2.039 4.441 1 98.44 141 ALA A N 1
ATOM 1051 C CA . ALA A 1 141 ? -0.523 0.841 4.918 1 98.44 141 ALA A CA 1
ATOM 1052 C C . ALA A 1 141 ? 0.182 0.255 6.137 1 98.44 141 ALA A C 1
ATOM 1054 O O . ALA A 1 141 ? -0.458 -0.046 7.148 1 98.44 141 ALA A O 1
ATOM 1055 N N . LEU A 1 142 ? 1.465 0.154 6.051 1 98 142 LEU A N 1
ATOM 1056 C CA . LEU A 1 142 ? 2.238 -0.482 7.113 1 98 142 LEU A CA 1
ATOM 1057 C C . LEU A 1 142 ? 2.211 0.357 8.383 1 98 142 LEU A C 1
ATOM 1059 O O . LEU A 1 142 ? 1.933 -0.16 9.469 1 98 142 LEU A O 1
ATOM 1063 N N . ILE A 1 143 ? 2.434 1.616 8.258 1 98.12 143 ILE A N 1
ATOM 1064 C CA . ILE A 1 143 ? 2.566 2.488 9.422 1 98.12 143 ILE A CA 1
ATOM 1065 C C . ILE A 1 143 ? 1.191 2.732 10.039 1 98.12 143 ILE A C 1
ATOM 1067 O O . ILE A 1 143 ? 1.025 2.627 11.258 1 98.12 143 ILE A O 1
ATOM 1071 N N . LEU A 1 144 ? 0.205 2.973 9.234 1 98.25 144 LEU A N 1
ATOM 1072 C CA . LEU A 1 144 ? -1.121 3.291 9.75 1 98.25 144 LEU A CA 1
ATOM 1073 C C . LEU A 1 144 ? -1.776 2.059 10.367 1 98.25 144 LEU A C 1
ATOM 1075 O O . LEU A 1 144 ? -2.525 2.168 11.336 1 98.25 144 LEU A O 1
ATOM 1079 N N . TYR A 1 145 ? -1.502 0.892 9.766 1 97 145 TYR A N 1
ATOM 1080 C CA . TYR A 1 145 ? -2.016 -0.334 10.359 1 97 145 TYR A CA 1
ATOM 1081 C C . TYR A 1 145 ? -1.427 -0.551 11.75 1 97 145 TYR A C 1
ATOM 1083 O O . TYR A 1 145 ? -2.139 -0.939 12.68 1 97 145 TYR A O 1
ATOM 1091 N N . ALA A 1 146 ? -0.15 -0.299 11.883 1 95.62 146 ALA A N 1
ATOM 1092 C CA . ALA A 1 146 ? 0.514 -0.452 13.18 1 95.62 146 ALA A CA 1
ATOM 1093 C C . ALA A 1 146 ? -0.045 0.533 14.203 1 95.62 146 ALA A C 1
ATOM 1095 O O . ALA A 1 146 ? -0.226 0.187 15.367 1 95.62 146 ALA A O 1
ATOM 1096 N N . LEU A 1 147 ? -0.323 1.717 13.75 1 95.56 147 LEU A N 1
ATOM 1097 C CA . LEU A 1 147 ? -0.859 2.75 14.633 1 95.56 147 LEU A CA 1
ATOM 1098 C C . LEU A 1 147 ? -2.256 2.379 15.117 1 95.56 147 LEU A C 1
ATOM 1100 O O . LEU A 1 147 ? -2.604 2.633 16.281 1 95.56 147 LEU A O 1
ATOM 1104 N N . ARG A 1 148 ? -2.979 1.801 14.227 1 91.19 148 ARG A N 1
ATOM 1105 C CA . ARG A 1 148 ? -4.336 1.38 14.562 1 91.19 148 ARG A CA 1
ATOM 1106 C C . ARG A 1 148 ? -4.324 0.292 15.633 1 91.19 148 ARG A C 1
ATOM 1108 O O . ARG A 1 148 ? -5.176 0.284 16.516 1 91.19 148 ARG A O 1
ATOM 1115 N N . SER A 1 149 ? -3.371 -0.62 15.5 1 81.56 149 SER A N 1
ATOM 1116 C CA . SER A 1 149 ? -3.287 -1.763 16.406 1 81.56 149 SER A CA 1
ATOM 1117 C C . SER A 1 149 ? -2.869 -1.33 17.812 1 81.56 149 SER A C 1
ATOM 1119 O O . SER A 1 149 ? -3.174 -2.01 18.797 1 81.56 149 SER A O 1
ATOM 1121 N N . GLN A 1 150 ? -2.141 -0.3 17.891 1 76.06 150 GLN A N 1
ATOM 1122 C CA . GLN A 1 150 ? -1.722 0.215 19.188 1 76.06 150 GLN A CA 1
ATOM 1123 C C . GLN A 1 150 ? -2.885 0.887 19.906 1 76.06 150 GLN A C 1
ATOM 1125 O O . GLN A 1 150 ? -2.924 0.911 21.141 1 76.06 150 GLN A O 1
ATOM 1130 N N . THR A 1 151 ? -3.824 1.329 19.109 1 64.44 151 THR A N 1
ATOM 1131 C CA . THR A 1 151 ? -4.949 2.029 19.719 1 64.44 151 THR A CA 1
ATOM 1132 C C . THR A 1 151 ? -6.043 1.047 20.125 1 64.44 151 THR A C 1
ATOM 1134 O O . THR A 1 151 ? -6.836 1.331 21.031 1 64.44 151 THR A O 1
ATOM 1137 N N . GLN A 1 152 ? -6.203 -0.149 19.5 1 61.22 152 GLN A N 1
ATOM 1138 C CA . GLN A 1 152 ? -7.23 -1.135 19.828 1 61.22 152 GLN A CA 1
ATOM 1139 C C . GLN A 1 152 ? -6.77 -2.059 20.953 1 61.22 152 GLN A C 1
ATOM 1141 O O . GLN A 1 152 ? -7.586 -2.736 21.578 1 61.22 152 GLN A O 1
ATOM 1146 N N . GLU A 1 153 ? -5.523 -2.453 21.203 1 48.84 153 GLU A N 1
ATOM 1147 C CA . GLU A 1 153 ? -5.102 -3.365 22.25 1 48.84 153 GLU A CA 1
ATOM 1148 C C . GLU A 1 153 ? -5.156 -2.686 23.625 1 48.84 153 GLU A C 1
ATOM 1150 O O . GLU A 1 153 ? -4.559 -1.628 23.812 1 48.84 153 GLU A O 1
ATOM 1155 N N . PRO A 1 154 ? -6.191 -3.051 24.422 1 42.97 154 PRO A N 1
ATOM 1156 C CA . PRO A 1 154 ? -6.168 -2.566 25.812 1 42.97 154 PRO A CA 1
ATOM 1157 C C . PRO A 1 154 ? -4.789 -2.699 26.453 1 42.97 154 PRO A C 1
ATOM 1159 O O . PRO A 1 154 ? -4.117 -3.717 26.281 1 42.97 154 PRO A O 1
ATOM 1162 N N . ARG A 1 155 ? -4.027 -1.635 26.625 1 39.44 155 ARG A N 1
ATOM 1163 C CA . ARG A 1 155 ? -2.857 -1.72 27.5 1 39.44 155 ARG A CA 1
ATOM 1164 C C . ARG A 1 155 ? -3.189 -2.455 28.797 1 39.44 155 ARG A C 1
ATOM 1166 O O . ARG A 1 155 ? -3.961 -1.958 29.609 1 39.44 155 ARG A O 1
ATOM 1173 N N . ASP A 1 156 ? -3.311 -3.688 28.828 1 37.84 156 ASP A N 1
ATOM 1174 C CA . ASP A 1 156 ? -3.395 -4.348 30.141 1 37.84 156 ASP A CA 1
ATOM 1175 C C . ASP A 1 156 ? -2.277 -3.879 31.062 1 37.84 156 ASP A C 1
ATOM 1177 O O . ASP A 1 156 ? -1.104 -4.184 30.828 1 37.84 156 ASP A O 1
ATOM 1181 N N . THR A 1 157 ? -2.33 -2.732 31.609 1 32.81 157 THR A N 1
ATOM 1182 C CA . THR A 1 157 ? -1.585 -2.279 32.781 1 32.81 157 THR A CA 1
ATOM 1183 C C . THR A 1 157 ? -1.522 -3.373 33.844 1 32.81 157 THR A C 1
ATOM 1185 O O . THR A 1 157 ? -2.559 -3.857 34.312 1 32.81 157 THR A O 1
ATOM 1188 N N . GLN A 1 158 ? -0.367 -4.09 33.969 1 32.06 158 GLN A N 1
ATOM 1189 C CA . GLN A 1 158 ? 0.042 -4.828 35.156 1 32.06 158 GLN A CA 1
ATOM 1190 C C . GLN A 1 158 ? -0.243 -4.031 36.406 1 32.06 158 GLN A C 1
ATOM 1192 O O . GLN A 1 158 ? 0.205 -2.891 36.562 1 32.06 158 GLN A O 1
ATOM 1197 N N . SER A 1 159 ? -1.306 -4.324 37.156 1 31.66 159 SER A N 1
ATOM 1198 C CA . SER A 1 159 ? -1.48 -4.137 38.594 1 31.66 159 SER A CA 1
ATOM 1199 C C . SER A 1 159 ? -0.232 -4.559 39.375 1 31.66 159 SER A C 1
ATOM 1201 O O . SER A 1 159 ? 0.141 -5.734 39.375 1 31.66 159 SER A O 1
ATOM 1203 N N . SER A 1 160 ? 0.752 -3.6 39.531 1 21.8 160 SER A N 1
ATOM 1204 C CA . SER A 1 160 ? 1.351 -3.744 40.844 1 21.8 160 SER A CA 1
ATOM 1205 C C . SER A 1 160 ? 0.319 -3.518 41.969 1 21.8 160 SER A C 1
ATOM 1207 O O . SER A 1 160 ? -0.531 -2.633 41.844 1 21.8 160 SER A O 1
ATOM 1209 N N . MET B 1 1 ? 10.156 -24.828 7.793 1 49.78 1 MET B N 1
ATOM 1210 C CA . MET B 1 1 ? 10.969 -24.25 6.727 1 49.78 1 MET B CA 1
ATOM 1211 C C . MET B 1 1 ? 10.398 -22.891 6.289 1 49.78 1 MET B C 1
ATOM 1213 O O . MET B 1 1 ? 9.211 -22.625 6.461 1 49.78 1 MET B O 1
ATOM 1217 N N . VAL B 1 2 ? 11.305 -21.953 5.871 1 65.88 2 VAL B N 1
ATOM 1218 C CA . VAL B 1 2 ? 10.883 -20.609 5.484 1 65.88 2 VAL B CA 1
ATOM 1219 C C . VAL B 1 2 ? 10.148 -20.672 4.145 1 65.88 2 VAL B C 1
ATOM 1221 O O . VAL B 1 2 ? 10.656 -21.234 3.176 1 65.88 2 VAL B O 1
ATOM 1224 N N . ALA B 1 3 ? 8.828 -20.297 4.098 1 83.12 3 ALA B N 1
ATOM 1225 C CA . ALA B 1 3 ? 7.996 -20.359 2.9 1 83.12 3 ALA B CA 1
ATOM 1226 C C . ALA B 1 3 ? 8.562 -19.484 1.782 1 83.12 3 ALA B C 1
ATOM 1228 O O . ALA B 1 3 ? 9.094 -18.406 2.039 1 83.12 3 ALA B O 1
ATOM 1229 N N . THR B 1 4 ? 8.703 -20.109 0.566 1 93.88 4 THR B N 1
ATOM 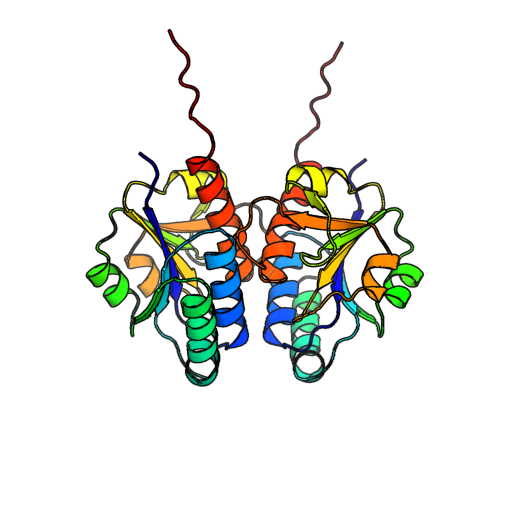1230 C CA . THR B 1 4 ? 8.93 -19.297 -0.629 1 93.88 4 THR B CA 1
ATOM 1231 C C . THR B 1 4 ? 7.633 -18.641 -1.089 1 93.88 4 THR B C 1
ATOM 1233 O O . THR B 1 4 ? 6.625 -19.312 -1.296 1 93.88 4 THR B O 1
ATOM 1236 N N . VAL B 1 5 ? 7.625 -17.344 -1.259 1 97.62 5 VAL B N 1
ATOM 1237 C CA . VAL B 1 5 ? 6.395 -16.594 -1.54 1 97.62 5 VAL B CA 1
ATOM 1238 C C . VAL B 1 5 ? 6.48 -15.969 -2.926 1 97.62 5 VAL B C 1
ATOM 1240 O O . VAL B 1 5 ? 7.484 -15.336 -3.27 1 97.62 5 VAL B O 1
ATOM 1243 N N . ILE B 1 6 ? 5.445 -16.141 -3.725 1 98.56 6 ILE B N 1
ATOM 1244 C CA . ILE B 1 6 ? 5.316 -15.562 -5.059 1 98.56 6 ILE B CA 1
ATOM 1245 C C . ILE B 1 6 ? 4.117 -14.617 -5.105 1 98.56 6 ILE B C 1
ATOM 1247 O O . ILE B 1 6 ? 2.979 -15.062 -5.27 1 98.56 6 ILE B O 1
ATOM 1251 N N . PRO B 1 7 ? 4.355 -13.352 -4.996 1 98.88 7 PRO B N 1
ATOM 1252 C CA . PRO B 1 7 ? 3.256 -12.398 -5.145 1 98.88 7 PRO B CA 1
ATOM 1253 C C . PRO B 1 7 ? 2.762 -12.281 -6.582 1 98.88 7 PRO B C 1
ATOM 1255 O O . PRO B 1 7 ? 3.572 -12.219 -7.512 1 98.88 7 PRO B O 1
ATOM 1258 N N . VAL B 1 8 ? 1.453 -12.258 -6.754 1 98.88 8 VAL B N 1
ATOM 1259 C CA . VAL B 1 8 ? 0.799 -12.078 -8.047 1 98.88 8 VAL B CA 1
ATOM 1260 C C . VAL B 1 8 ? -0.184 -10.914 -7.98 1 98.88 8 VAL B C 1
ATOM 1262 O O . VAL B 1 8 ? -0.978 -10.82 -7.039 1 98.88 8 VAL B O 1
ATOM 1265 N N . VAL B 1 9 ? -0.094 -10.031 -8.883 1 98.81 9 VAL B N 1
ATOM 1266 C CA . VAL B 1 9 ? -1.157 -9.047 -9.086 1 98.81 9 VAL B CA 1
ATOM 1267 C C . VAL B 1 9 ? -1.963 -9.414 -10.336 1 98.81 9 VAL B C 1
ATOM 1269 O O . VAL B 1 9 ? -1.396 -9.617 -11.414 1 98.81 9 VAL B O 1
ATOM 1272 N N . HIS B 1 10 ? -3.268 -9.531 -10.133 1 98.69 10 HIS B N 1
ATOM 1273 C CA . HIS B 1 10 ? -4.148 -10.039 -11.18 1 98.69 10 HIS B CA 1
ATOM 1274 C C . HIS B 1 10 ? -5.145 -8.984 -11.625 1 98.69 10 HIS B C 1
ATOM 1276 O O . HIS B 1 10 ? -5.723 -8.273 -10.797 1 98.69 10 HIS B O 1
ATOM 1282 N N . ASP B 1 11 ? -5.387 -8.859 -12.922 1 98.19 11 ASP B N 1
ATOM 1283 C CA . ASP B 1 11 ? -6.387 -7.965 -13.5 1 98.19 11 ASP B CA 1
ATOM 1284 C C . ASP B 1 11 ? -6.055 -6.508 -13.211 1 98.19 11 ASP B C 1
ATOM 1286 O O . ASP B 1 11 ? -6.844 -5.797 -12.578 1 98.19 11 ASP B O 1
ATOM 1290 N N . VAL B 1 12 ? -4.953 -6.066 -13.781 1 98 12 VAL B N 1
ATOM 1291 C CA . VAL B 1 12 ? -4.449 -4.734 -13.477 1 98 12 VAL B CA 1
ATOM 1292 C C . VAL B 1 12 ? -4.426 -3.881 -14.742 1 98 12 VAL B C 1
ATOM 1294 O O . VAL B 1 12 ? -3.883 -4.297 -15.766 1 98 12 VAL B O 1
ATOM 1297 N N . SER B 1 13 ? -5.02 -2.713 -14.656 1 97.69 13 SER B N 1
AT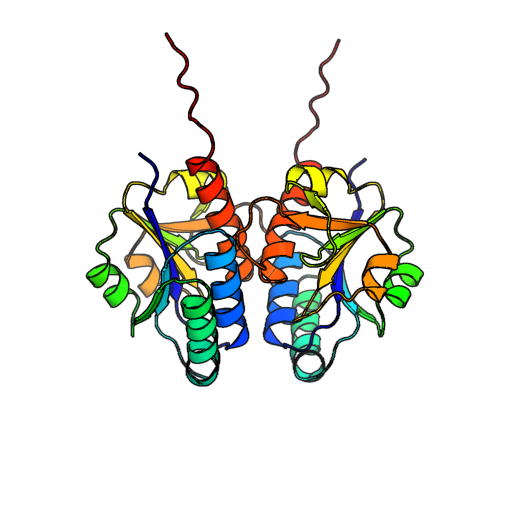OM 1298 C CA . SER B 1 13 ? -5.07 -1.818 -15.805 1 97.69 13 SER B CA 1
ATOM 1299 C C . SER B 1 13 ? -4.332 -0.513 -15.523 1 97.69 13 SER B C 1
ATOM 1301 O O . SER B 1 13 ? -4.031 0.248 -16.438 1 97.69 13 SER B O 1
ATOM 1303 N N . SER B 1 14 ? -4.059 -0.195 -14.289 1 97.25 14 SER B N 1
ATOM 1304 C CA . SER B 1 14 ? -3.412 1.057 -13.906 1 97.25 14 SER B CA 1
ATOM 1305 C C . SER B 1 14 ? -1.894 0.921 -13.93 1 97.25 14 SER B C 1
ATOM 1307 O O . SER B 1 14 ? -1.333 0.062 -13.242 1 97.25 14 SER B O 1
ATOM 1309 N N . ALA B 1 15 ? -1.252 1.814 -14.664 1 98 15 ALA B N 1
ATOM 1310 C CA . ALA B 1 15 ? 0.208 1.803 -14.727 1 98 15 ALA B CA 1
ATOM 1311 C C . ALA B 1 15 ? 0.813 2.072 -13.352 1 98 15 ALA B C 1
ATOM 1313 O O . ALA B 1 15 ? 1.706 1.347 -12.906 1 98 15 ALA B O 1
ATOM 1314 N N . GLN B 1 16 ? 0.268 3.035 -12.688 1 97.19 16 GLN B N 1
ATOM 1315 C CA . GLN B 1 16 ? 0.832 3.439 -11.406 1 97.19 16 GLN B CA 1
ATOM 1316 C C . GLN B 1 16 ? 0.662 2.342 -10.359 1 97.19 16 GLN B C 1
ATOM 1318 O O . GLN B 1 16 ? 1.555 2.113 -9.539 1 97.19 16 GLN B O 1
ATOM 1323 N N . ARG B 1 17 ? -0.446 1.676 -10.414 1 97.62 17 ARG B N 1
ATOM 1324 C CA . ARG B 1 17 ? -0.662 0.603 -9.445 1 97.62 17 ARG B CA 1
ATOM 1325 C C . ARG B 1 17 ? 0.344 -0.525 -9.648 1 97.62 17 ARG B C 1
ATOM 1327 O O . ARG B 1 17 ? 0.868 -1.077 -8.68 1 97.62 17 ARG B O 1
ATOM 1334 N N . LEU B 1 18 ? 0.59 -0.857 -10.828 1 98.62 18 LEU B N 1
ATOM 1335 C CA . LEU B 1 18 ? 1.557 -1.913 -11.109 1 98.62 18 LEU B CA 1
ATOM 1336 C C . LEU B 1 18 ? 2.957 -1.501 -10.672 1 98.62 18 LEU B C 1
ATOM 1338 O O . LEU B 1 18 ? 3.686 -2.301 -10.078 1 98.62 18 LEU B O 1
ATOM 1342 N N . ILE B 1 19 ? 3.309 -0.276 -10.898 1 98.19 19 ILE B N 1
ATOM 1343 C CA . ILE B 1 19 ? 4.613 0.255 -10.508 1 98.19 19 ILE B CA 1
ATOM 1344 C C . ILE B 1 19 ? 4.742 0.237 -8.992 1 98.19 19 ILE B C 1
ATOM 1346 O O . ILE B 1 19 ? 5.762 -0.211 -8.453 1 98.19 19 ILE B O 1
ATOM 1350 N N . ASP B 1 20 ? 3.684 0.693 -8.344 1 98 20 ASP B N 1
ATOM 1351 C CA . ASP B 1 20 ? 3.699 0.722 -6.887 1 98 20 ASP B CA 1
ATOM 1352 C C . ASP B 1 20 ? 3.764 -0.691 -6.312 1 98 20 ASP B C 1
ATOM 1354 O O . ASP B 1 20 ? 4.406 -0.919 -5.281 1 98 20 ASP B O 1
ATOM 1358 N N . MET B 1 21 ? 3.092 -1.612 -6.965 1 98.62 21 MET B N 1
ATOM 1359 C CA . MET B 1 21 ? 3.166 -3.012 -6.551 1 98.62 21 MET B CA 1
ATOM 1360 C C . MET B 1 21 ? 4.59 -3.541 -6.672 1 98.62 21 MET B C 1
ATOM 1362 O O . MET B 1 21 ? 5.102 -4.172 -5.746 1 98.62 21 MET B O 1
ATOM 1366 N N . ALA B 1 22 ? 5.215 -3.221 -7.738 1 98.62 22 ALA B N 1
ATOM 1367 C CA . ALA B 1 22 ? 6.594 -3.656 -7.945 1 98.62 22 ALA B CA 1
ATOM 1368 C C . ALA B 1 22 ? 7.52 -3.084 -6.875 1 98.62 22 ALA B C 1
ATOM 1370 O O . ALA B 1 22 ? 8.297 -3.816 -6.262 1 98.62 22 ALA B O 1
ATOM 1371 N N . ARG B 1 23 ? 7.383 -1.808 -6.645 1 97.31 23 ARG B N 1
ATOM 1372 C CA . ARG B 1 23 ? 8.203 -1.156 -5.629 1 97.31 23 ARG B CA 1
ATOM 1373 C C . ARG B 1 23 ? 7.988 -1.798 -4.262 1 97.31 23 ARG B C 1
ATOM 1375 O O . ARG B 1 23 ? 8.945 -2 -3.508 1 97.31 23 ARG B O 1
ATOM 1382 N N . THR B 1 24 ? 6.797 -2.1 -3.98 1 98.06 24 THR B N 1
ATOM 1383 C CA . THR B 1 24 ? 6.445 -2.666 -2.682 1 98.06 24 THR B CA 1
ATOM 1384 C C . THR B 1 24 ? 6.988 -4.086 -2.549 1 98.06 24 THR B C 1
ATOM 1386 O O . THR B 1 24 ? 7.652 -4.414 -1.562 1 98.06 24 THR B O 1
ATOM 1389 N N . VAL B 1 25 ? 6.738 -4.895 -3.525 1 98.5 25 VAL B N 1
ATOM 1390 C CA . VAL B 1 25 ? 7.156 -6.293 -3.494 1 98.5 25 VAL B CA 1
ATOM 1391 C C . VAL B 1 25 ? 8.68 -6.379 -3.395 1 98.5 25 VAL B C 1
ATOM 1393 O O . VAL B 1 25 ? 9.211 -7.074 -2.527 1 98.5 25 VAL B O 1
ATOM 1396 N N . TYR B 1 26 ? 9.367 -5.633 -4.18 1 97.94 26 TYR B N 1
ATOM 1397 C CA . TYR B 1 26 ? 10.828 -5.688 -4.184 1 97.94 26 TYR B CA 1
ATOM 1398 C C . TYR B 1 26 ? 11.398 -4.98 -2.959 1 97.94 26 TYR B C 1
ATOM 1400 O O . TYR B 1 26 ? 12.398 -5.422 -2.393 1 97.94 26 TYR B O 1
ATOM 1408 N N . GLY B 1 27 ? 10.773 -3.902 -2.576 1 96.56 27 GLY B N 1
ATOM 1409 C CA . GLY B 1 27 ? 11.203 -3.195 -1.381 1 96.56 27 GLY B CA 1
ATOM 1410 C C . GLY B 1 27 ? 11.125 -4.043 -0.126 1 96.56 27 GLY B C 1
ATOM 1411 O O . GLY B 1 27 ? 11.883 -3.824 0.825 1 96.56 27 GLY B O 1
ATOM 1412 N N . LEU B 1 28 ? 10.234 -4.953 -0.166 1 97 28 LEU B N 1
ATOM 1413 C CA . LEU B 1 28 ? 10.078 -5.84 0.981 1 97 28 LEU B CA 1
ATOM 1414 C C . LEU B 1 28 ? 10.992 -7.051 0.865 1 97 28 LEU B C 1
ATOM 1416 O O . LEU B 1 28 ? 10.969 -7.934 1.726 1 97 28 LEU B O 1
ATOM 1420 N N . GLY B 1 29 ? 11.672 -7.152 -0.23 1 95.69 29 GLY B N 1
ATOM 1421 C CA . GLY B 1 29 ? 12.734 -8.141 -0.318 1 95.69 29 GLY B CA 1
ATOM 1422 C C . GLY B 1 29 ? 12.367 -9.336 -1.176 1 95.69 29 GLY B C 1
ATOM 1423 O O . GLY B 1 29 ? 13.156 -10.273 -1.312 1 95.69 29 GLY B O 1
ATOM 1424 N N . TYR B 1 30 ? 11.195 -9.297 -1.756 1 97.12 30 TYR B N 1
ATOM 1425 C CA . TYR B 1 30 ? 10.789 -10.406 -2.613 1 97.12 30 TYR B CA 1
ATOM 1426 C C . TYR B 1 30 ? 11.469 -10.32 -3.975 1 97.12 30 TYR B C 1
ATOM 1428 O O . TYR B 1 30 ? 11.688 -9.227 -4.5 1 97.12 30 TYR B O 1
ATOM 1436 N N . ARG B 1 31 ? 11.711 -11.406 -4.543 1 96.94 31 ARG B N 1
ATOM 1437 C CA . ARG B 1 31 ? 12.594 -11.445 -5.707 1 96.94 31 ARG B CA 1
ATOM 1438 C C . ARG B 1 31 ? 11.797 -11.547 -7 1 96.94 31 ARG B C 1
ATOM 1440 O O . ARG B 1 31 ? 12.32 -11.289 -8.086 1 96.94 31 ARG B O 1
ATOM 1447 N N . VAL B 1 32 ? 10.578 -11.992 -6.848 1 98.31 32 VAL B N 1
ATOM 1448 C CA . VAL B 1 32 ? 9.75 -12.172 -8.031 1 98.31 32 VAL B CA 1
ATOM 1449 C C . VAL B 1 32 ? 8.406 -11.477 -7.84 1 98.31 32 VAL B C 1
ATOM 1451 O O . VAL B 1 32 ? 7.82 -11.531 -6.758 1 98.31 32 VAL B O 1
ATOM 1454 N N . LEU B 1 33 ? 7.961 -10.82 -8.867 1 98.88 33 LEU B N 1
ATOM 1455 C CA . LEU B 1 33 ? 6.582 -10.367 -9 1 98.88 33 LEU B CA 1
ATOM 1456 C C . LEU B 1 33 ? 5.957 -10.883 -10.289 1 98.88 33 LEU B C 1
ATOM 1458 O O . LEU B 1 33 ? 6.566 -10.773 -11.359 1 98.88 33 LEU B O 1
ATOM 1462 N N . VAL B 1 34 ? 4.785 -11.453 -10.164 1 98.94 34 VAL B N 1
ATOM 1463 C CA . VAL B 1 34 ? 4.031 -11.906 -11.328 1 98.94 34 VAL B CA 1
ATOM 1464 C C . VAL B 1 34 ? 2.809 -11.016 -11.531 1 98.94 34 VAL B C 1
ATOM 1466 O O . VAL B 1 34 ? 2.098 -10.695 -10.578 1 98.94 34 VAL B O 1
ATOM 1469 N N . ALA B 1 35 ? 2.607 -10.594 -12.742 1 98.88 35 ALA B N 1
ATOM 1470 C CA . ALA B 1 35 ? 1.381 -9.898 -13.125 1 98.88 35 ALA B CA 1
ATOM 1471 C C . ALA B 1 35 ? 0.596 -10.695 -14.164 1 98.88 35 ALA B C 1
ATOM 1473 O O . ALA B 1 35 ? 1.156 -11.141 -15.164 1 98.88 35 ALA B O 1
ATOM 1474 N N . THR B 1 36 ? -0.621 -10.914 -13.867 1 98.69 36 THR B N 1
ATOM 1475 C CA . THR B 1 36 ? -1.475 -11.633 -14.812 1 98.69 36 THR B CA 1
ATOM 1476 C C . THR B 1 36 ? -2.643 -10.75 -15.258 1 98.69 36 THR B C 1
ATOM 1478 O O . THR B 1 36 ? -3.084 -9.875 -14.508 1 98.69 36 THR B O 1
ATOM 1481 N N . ARG B 1 37 ? -3.139 -10.953 -16.453 1 98.06 37 ARG B N 1
ATOM 1482 C CA . ARG B 1 37 ? -4.23 -10.195 -17.047 1 98.06 37 ARG B CA 1
ATOM 1483 C C . ARG B 1 37 ? -3.973 -8.695 -16.969 1 98.06 37 ARG B C 1
ATOM 1485 O O . ARG B 1 37 ? -4.789 -7.949 -16.422 1 98.06 37 ARG B O 1
ATOM 1492 N N . VAL B 1 38 ? -2.889 -8.281 -17.547 1 98.38 38 VAL B N 1
ATOM 1493 C CA . VAL B 1 38 ? -2.48 -6.883 -17.578 1 98.38 38 VAL B CA 1
ATOM 1494 C C . VAL B 1 38 ? -2.992 -6.227 -18.859 1 98.38 38 VAL B C 1
ATOM 1496 O O . VAL B 1 38 ? -2.826 -6.773 -19.953 1 98.38 38 VAL B O 1
ATOM 1499 N N . TYR B 1 39 ? -3.596 -5.133 -18.703 1 97.75 39 TYR B N 1
ATOM 1500 C CA . TYR B 1 39 ? -4.133 -4.461 -19.875 1 97.75 39 TYR B CA 1
ATOM 1501 C C . TYR B 1 39 ? -4.137 -2.947 -19.688 1 97.75 39 TYR B C 1
ATOM 1503 O O . TYR B 1 39 ? -3.758 -2.447 -18.625 1 97.75 39 TYR B O 1
ATOM 1511 N N . GLY B 1 40 ? -4.41 -2.182 -20.812 1 97.38 40 GLY B N 1
ATOM 1512 C CA . GLY B 1 40 ? -4.508 -0.733 -20.75 1 97.38 40 GLY B CA 1
ATOM 1513 C C . GLY B 1 40 ? -3.182 -0.064 -20.422 1 97.38 40 GLY B C 1
ATOM 1514 O O . GLY B 1 40 ? -2.143 -0.448 -20.969 1 97.38 40 GLY B O 1
ATOM 1515 N N . ALA B 1 41 ? -3.293 0.974 -19.578 1 97.44 41 ALA B N 1
ATOM 1516 C CA . ALA B 1 41 ? -2.117 1.766 -19.234 1 97.44 41 ALA B CA 1
ATOM 1517 C C . ALA B 1 41 ? -1.071 0.908 -18.516 1 97.44 41 ALA B C 1
ATOM 1519 O O . ALA B 1 41 ? 0.132 1.134 -18.672 1 97.44 41 ALA B O 1
ATOM 1520 N N . ALA B 1 42 ? -1.528 -0.087 -17.797 1 98.25 42 ALA B N 1
ATOM 1521 C CA . ALA B 1 42 ? -0.591 -0.983 -17.125 1 98.25 42 ALA B CA 1
ATOM 1522 C C . ALA B 1 42 ? 0.263 -1.742 -18.125 1 98.25 42 ALA B C 1
ATOM 1524 O O . ALA B 1 42 ? 1.474 -1.889 -17.938 1 98.25 42 ALA B O 1
ATOM 1525 N N . ALA B 1 43 ? -0.385 -2.197 -19.156 1 98.5 43 ALA B N 1
ATOM 1526 C CA . ALA B 1 43 ? 0.335 -2.943 -20.188 1 98.5 43 ALA B CA 1
ATOM 1527 C C . ALA B 1 43 ? 1.292 -2.035 -20.953 1 98.5 43 ALA B C 1
ATOM 1529 O O . ALA B 1 43 ? 2.418 -2.43 -21.266 1 98.5 43 ALA B O 1
ATOM 1530 N N . GLN B 1 44 ? 0.868 -0.849 -21.172 1 98.31 44 GLN B N 1
ATOM 1531 C CA . GLN B 1 44 ? 1.602 0.052 -22.047 1 98.31 44 GLN B CA 1
ATOM 1532 C C . GLN B 1 44 ? 2.736 0.749 -21.312 1 98.31 44 GLN B C 1
ATOM 1534 O O . GLN B 1 44 ? 3.824 0.935 -21.859 1 98.31 44 GLN B O 1
ATOM 1539 N N . ASN B 1 45 ? 2.49 1.139 -20.078 1 98.12 45 ASN B N 1
ATOM 1540 C CA . ASN B 1 45 ? 3.447 1.97 -19.359 1 98.12 45 ASN B CA 1
ATOM 1541 C C . ASN B 1 45 ? 3.879 1.315 -18.047 1 98.12 45 ASN B C 1
ATOM 1543 O O . ASN B 1 45 ? 4.992 1.55 -17.562 1 98.12 45 ASN B O 1
ATOM 1547 N N . GLY B 1 46 ? 2.982 0.539 -17.469 1 98.62 46 GLY B N 1
ATOM 1548 C CA . GLY B 1 46 ? 3.268 -0.1 -16.203 1 98.62 46 GLY B CA 1
ATOM 1549 C C . GLY B 1 46 ? 4.289 -1.216 -16.297 1 98.62 46 GLY B C 1
ATOM 1550 O O . GLY B 1 46 ? 5.25 -1.262 -15.531 1 98.62 46 GLY B O 1
ATOM 1551 N N . VAL B 1 47 ? 4.086 -2.021 -17.266 1 98.88 47 VAL B N 1
ATOM 1552 C CA . VAL B 1 47 ? 4.93 -3.197 -17.438 1 98.88 47 VAL B CA 1
ATOM 1553 C C . VAL B 1 47 ? 6.367 -2.766 -17.719 1 98.88 47 VAL B C 1
ATOM 1555 O O . VAL B 1 47 ? 7.297 -3.195 -17.031 1 98.88 47 VAL B O 1
ATOM 1558 N N . PRO B 1 48 ? 6.617 -1.818 -18.688 1 98.75 48 PRO B N 1
ATOM 1559 C CA . PRO B 1 48 ? 8 -1.392 -18.906 1 98.75 48 PRO B CA 1
ATOM 1560 C C . PRO B 1 48 ? 8.648 -0.81 -17.656 1 98.75 48 PRO B C 1
ATOM 1562 O O . PRO B 1 48 ? 9.812 -1.098 -17.375 1 98.75 48 PRO B O 1
ATOM 1565 N N . GLU B 1 49 ? 7.953 -0.048 -16.906 1 98.5 49 GLU B N 1
ATOM 1566 C CA . GLU B 1 49 ? 8.516 0.559 -15.703 1 98.5 49 GLU B CA 1
ATOM 1567 C C . GLU B 1 49 ? 8.758 -0.486 -14.617 1 98.5 49 GLU B C 1
ATOM 1569 O O . GLU B 1 49 ? 9.789 -0.455 -13.938 1 98.5 49 GLU B O 1
ATOM 1574 N N . ALA B 1 50 ? 7.809 -1.438 -14.445 1 98.62 50 ALA B N 1
ATOM 1575 C CA . ALA B 1 50 ? 8 -2.521 -13.484 1 98.62 50 ALA B CA 1
ATOM 1576 C C . ALA B 1 50 ? 9.219 -3.365 -13.844 1 98.62 50 ALA B C 1
ATOM 1578 O O . ALA B 1 50 ? 9.984 -3.764 -12.961 1 98.62 50 ALA B O 1
ATOM 1579 N N . MET B 1 51 ? 9.391 -3.566 -15.133 1 98.69 51 MET B N 1
ATOM 1580 C CA . MET B 1 51 ? 10.547 -4.324 -15.609 1 98.69 51 MET B CA 1
ATOM 1581 C C . MET B 1 51 ? 11.844 -3.572 -15.328 1 98.69 51 MET B C 1
ATOM 1583 O O . MET B 1 51 ? 12.844 -4.176 -14.922 1 98.69 51 MET B O 1
ATOM 1587 N N . ARG B 1 52 ? 11.828 -2.342 -15.508 1 98.5 52 ARG B N 1
ATOM 1588 C CA . ARG B 1 52 ? 13 -1.524 -15.234 1 98.5 52 ARG B CA 1
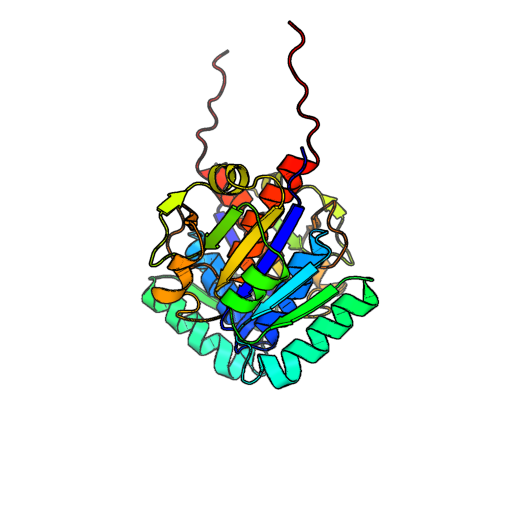ATOM 1589 C C . ARG B 1 52 ? 13.391 -1.6 -13.766 1 98.5 52 ARG B C 1
ATOM 1591 O O . ARG B 1 52 ? 14.57 -1.768 -13.438 1 98.5 52 ARG B O 1
ATOM 1598 N N . ILE B 1 53 ? 12.422 -1.491 -12.914 1 97.25 53 ILE B N 1
ATOM 1599 C CA . ILE B 1 53 ? 12.664 -1.601 -11.477 1 97.25 53 ILE B CA 1
ATOM 1600 C C . ILE B 1 53 ? 13.273 -2.963 -11.164 1 97.25 53 ILE B C 1
ATOM 1602 O O . ILE B 1 53 ? 14.266 -3.053 -10.438 1 97.25 53 ILE B O 1
ATOM 1606 N N . ALA B 1 54 ? 12.648 -3.994 -11.727 1 98.06 54 ALA B N 1
ATOM 1607 C CA . ALA B 1 54 ? 13.125 -5.352 -11.492 1 98.06 54 ALA B CA 1
ATOM 1608 C C . ALA B 1 54 ? 14.578 -5.508 -11.93 1 98.06 54 ALA B C 1
ATOM 1610 O O . ALA B 1 54 ? 15.414 -6.012 -11.18 1 98.06 54 ALA B O 1
ATOM 1611 N N . LEU B 1 55 ? 14.891 -5.02 -13.086 1 97.94 55 LEU B N 1
ATOM 1612 C CA . LEU B 1 55 ? 16.234 -5.156 -13.641 1 97.94 55 LEU B CA 1
ATOM 1613 C C . LEU B 1 55 ? 17.25 -4.391 -12.805 1 97.94 55 LEU B C 1
ATOM 1615 O O . LEU B 1 55 ? 18.344 -4.902 -12.531 1 97.94 55 LEU B O 1
ATOM 1619 N N . ARG B 1 56 ? 16.922 -3.223 -12.422 1 96.56 56 ARG B N 1
ATOM 1620 C CA . ARG B 1 56 ? 17.812 -2.4 -11.609 1 96.56 56 ARG B CA 1
ATOM 1621 C C . ARG B 1 56 ? 18.141 -3.094 -10.297 1 96.56 56 ARG B C 1
ATOM 1623 O O . ARG B 1 56 ? 19.266 -2.975 -9.789 1 96.56 56 ARG B O 1
ATOM 1630 N N . LEU B 1 57 ? 17.188 -3.904 -9.828 1 96.12 57 LEU B N 1
ATOM 1631 C CA . LEU B 1 57 ? 17.344 -4.523 -8.516 1 96.12 57 LEU B CA 1
ATOM 1632 C C . LEU B 1 57 ? 17.812 -5.973 -8.648 1 96.12 57 LEU B C 1
ATOM 1634 O O . LEU B 1 57 ? 17.953 -6.676 -7.648 1 96.12 57 LEU B O 1
ATOM 1638 N N . GLY B 1 58 ? 17.938 -6.43 -9.82 1 97.12 58 GLY B N 1
ATOM 1639 C CA . GLY B 1 58 ? 18.312 -7.82 -10.047 1 97.12 58 GLY B CA 1
ATOM 1640 C C . GLY B 1 58 ? 17.203 -8.789 -9.672 1 97.12 58 GLY B C 1
ATOM 1641 O O . GLY B 1 58 ? 17.469 -9.844 -9.094 1 97.12 58 GLY B O 1
ATOM 1642 N N . ARG B 1 59 ? 15.992 -8.352 -9.938 1 97.75 59 ARG B N 1
ATOM 1643 C CA . ARG B 1 59 ? 14.812 -9.141 -9.609 1 97.75 59 ARG B CA 1
ATOM 1644 C C . ARG B 1 59 ? 14.055 -9.539 -10.867 1 97.75 59 ARG B C 1
ATOM 1646 O O . ARG B 1 59 ? 14.438 -9.164 -11.977 1 97.75 59 ARG B O 1
ATOM 1653 N N . SER B 1 60 ? 13.039 -10.383 -10.633 1 98.5 60 SER B N 1
ATOM 1654 C CA . SER B 1 60 ? 12.305 -10.906 -11.781 1 98.5 60 SER B CA 1
ATOM 1655 C C . SER B 1 60 ? 10.883 -10.359 -11.828 1 98.5 60 SER B C 1
ATOM 1657 O O . SER B 1 60 ? 10.234 -10.227 -10.789 1 98.5 60 SER B O 1
ATOM 1659 N N . PHE B 1 61 ? 10.516 -10.008 -13.039 1 98.88 61 PHE B N 1
ATOM 1660 C CA . PHE B 1 61 ? 9.141 -9.609 -13.328 1 98.88 61 PHE B CA 1
ATOM 1661 C C . PHE B 1 61 ? 8.562 -10.445 -14.469 1 98.88 61 PHE B C 1
ATOM 1663 O O . PHE B 1 61 ? 9.141 -10.5 -15.555 1 98.88 61 PHE B O 1
ATOM 1670 N N . VAL B 1 62 ? 7.441 -11.078 -14.188 1 98.81 62 VAL B N 1
ATOM 1671 C CA . VAL B 1 62 ? 6.844 -11.984 -15.164 1 98.81 62 VAL B CA 1
ATOM 1672 C C . VAL B 1 62 ? 5.41 -11.555 -15.453 1 98.81 62 VAL B C 1
ATOM 1674 O O . VAL B 1 62 ? 4.633 -11.297 -14.531 1 98.81 62 VAL B O 1
ATOM 1677 N N . THR B 1 63 ? 5.102 -11.414 -16.703 1 98.88 63 THR B N 1
ATOM 1678 C CA . THR B 1 63 ? 3.713 -11.195 -17.094 1 98.88 63 THR B CA 1
ATOM 1679 C C . THR B 1 63 ? 3.143 -12.43 -17.781 1 98.88 63 THR B C 1
ATOM 1681 O O . THR B 1 63 ? 3.797 -13.031 -18.625 1 98.88 63 THR B O 1
ATOM 1684 N N . LEU B 1 64 ? 1.982 -12.82 -17.344 1 98.81 64 LEU B N 1
ATOM 1685 C CA . LEU B 1 64 ? 1.278 -13.953 -17.938 1 98.81 64 LEU B CA 1
ATOM 1686 C C . LEU B 1 64 ? -0.157 -13.578 -18.281 1 98.81 64 LEU B C 1
ATOM 1688 O O . LEU B 1 64 ? -0.737 -12.68 -17.672 1 98.81 64 LEU B O 1
ATOM 1692 N N . PRO B 1 65 ? -0.8 -14.219 -19.25 1 98.38 65 PRO B N 1
ATOM 1693 C CA . PRO B 1 65 ? -2.137 -13.836 -19.703 1 98.38 65 PRO B CA 1
ATOM 1694 C C . PRO B 1 65 ? -3.205 -14.016 -18.625 1 98.38 65 PRO B C 1
ATOM 1696 O O . PRO B 1 65 ? -4.09 -13.172 -18.484 1 98.38 65 PRO B O 1
ATOM 1699 N N . GLU B 1 66 ? -3.111 -15.18 -17.906 1 97.81 66 GLU B N 1
ATOM 1700 C CA . GLU B 1 66 ? -4.156 -15.508 -16.938 1 97.81 66 GLU B CA 1
ATOM 1701 C C . GLU B 1 66 ? -3.561 -16.062 -15.648 1 97.81 66 GLU B C 1
ATOM 1703 O O . GLU B 1 66 ? -2.412 -16.516 -15.633 1 97.81 66 GLU B O 1
ATOM 1708 N N . LEU B 1 67 ? -4.387 -16 -14.602 1 98 67 LEU B N 1
ATOM 1709 C CA . LEU B 1 67 ? -3.979 -16.5 -13.289 1 98 67 LEU B CA 1
ATOM 1710 C C . LEU B 1 67 ? -3.613 -17.984 -13.352 1 98 67 LEU B C 1
ATOM 1712 O O . LEU B 1 67 ? -2.654 -18.406 -12.711 1 98 67 LEU B O 1
ATOM 1716 N N . ARG B 1 68 ? -4.359 -18.734 -14.133 1 97.5 68 ARG B N 1
ATOM 1717 C CA . ARG B 1 68 ? -4.105 -20.172 -14.25 1 97.5 68 ARG B CA 1
ATOM 1718 C C . ARG B 1 68 ? -2.721 -20.438 -14.828 1 97.5 68 ARG B C 1
ATOM 1720 O O . ARG B 1 68 ? -2.074 -21.422 -14.469 1 97.5 68 ARG B O 1
ATOM 1727 N N . ASP B 1 69 ? -2.254 -19.578 -15.734 1 98.56 69 ASP B N 1
ATOM 1728 C CA . ASP B 1 69 ? -0.92 -19.719 -16.312 1 98.56 69 ASP B CA 1
ATOM 1729 C C . ASP B 1 69 ? 0.158 -19.594 -15.234 1 98.56 69 ASP B C 1
ATOM 1731 O O . ASP B 1 69 ? 1.185 -20.266 -15.289 1 98.56 69 ASP B O 1
ATOM 1735 N N . ALA B 1 70 ? -0.015 -18.656 -14.266 1 98.62 70 ALA B N 1
ATOM 1736 C CA . ALA B 1 70 ? 0.919 -18.484 -13.156 1 98.62 70 ALA B CA 1
ATOM 1737 C C . ALA B 1 70 ? 0.962 -19.75 -12.289 1 98.62 70 ALA B C 1
ATOM 1739 O O . ALA B 1 70 ? 2.039 -20.188 -11.875 1 98.62 70 ALA B O 1
ATOM 1740 N N . VAL B 1 71 ? -0.226 -20.297 -12.016 1 98.56 71 VAL B N 1
ATOM 1741 C CA . VAL B 1 71 ? -0.314 -21.516 -11.219 1 98.56 71 VAL B CA 1
ATOM 1742 C C . VAL B 1 71 ? 0.424 -22.641 -11.922 1 98.56 71 VAL B C 1
ATOM 1744 O O . VAL B 1 71 ? 1.171 -23.391 -11.281 1 98.56 71 VAL B O 1
ATOM 1747 N N . GLU B 1 72 ? 0.19 -22.781 -13.188 1 98.44 72 GLU B N 1
ATOM 1748 C CA . GLU B 1 72 ? 0.827 -23.828 -13.977 1 98.44 72 GLU B CA 1
ATOM 1749 C C . GLU B 1 72 ? 2.342 -23.656 -14 1 98.44 72 GLU B C 1
ATOM 1751 O O . GLU B 1 72 ? 3.086 -24.625 -13.883 1 98.44 72 GLU B O 1
ATOM 1756 N N . LEU B 1 73 ? 2.762 -22.469 -14.117 1 98.38 73 LEU B N 1
ATOM 1757 C CA . LEU B 1 73 ? 4.18 -22.172 -14.289 1 98.38 73 LEU B CA 1
ATOM 1758 C C . LEU B 1 73 ? 4.938 -22.391 -12.984 1 98.38 73 LEU B C 1
ATOM 1760 O O . LEU B 1 73 ? 6.031 -22.969 -12.984 1 98.38 73 LEU B O 1
ATOM 1764 N N . PHE B 1 74 ? 4.383 -21.953 -11.875 1 98.19 74 PHE B N 1
ATOM 1765 C CA . PHE B 1 74 ? 5.141 -21.922 -10.633 1 98.19 74 PHE B CA 1
ATOM 1766 C C . PHE B 1 74 ? 4.809 -23.125 -9.758 1 98.19 74 PHE B C 1
ATOM 1768 O O . PHE B 1 74 ? 5.539 -23.438 -8.812 1 98.19 74 PHE B O 1
ATOM 1775 N N . THR B 1 75 ? 3.666 -23.828 -9.953 1 98 75 THR B N 1
ATOM 1776 C CA . THR B 1 75 ? 3.244 -25.031 -9.25 1 98 75 THR B CA 1
ATOM 1777 C C . THR B 1 75 ? 3.35 -24.844 -7.742 1 98 75 THR B C 1
ATOM 1779 O O . THR B 1 75 ? 4.031 -25.625 -7.062 1 98 75 THR B O 1
ATOM 1782 N N . PRO B 1 76 ? 2.664 -23.828 -7.184 1 98.12 76 PRO B N 1
ATOM 1783 C CA . PRO B 1 76 ? 2.713 -23.609 -5.734 1 98.12 76 PRO B CA 1
ATOM 1784 C C . PRO B 1 76 ? 2.027 -24.719 -4.945 1 98.12 76 PRO B C 1
ATOM 1786 O O . PRO B 1 76 ? 1.1 -25.359 -5.453 1 98.12 76 PRO B O 1
ATOM 1789 N N . ASN B 1 77 ? 2.492 -24.922 -3.699 1 97.19 77 ASN B N 1
ATOM 1790 C CA . ASN B 1 77 ? 1.846 -25.844 -2.771 1 97.19 77 ASN B CA 1
ATOM 1791 C C . ASN B 1 77 ? 0.607 -25.219 -2.135 1 97.19 77 ASN B C 1
ATOM 1793 O O . ASN B 1 77 ? -0.334 -25.922 -1.772 1 97.19 77 ASN B O 1
ATOM 1797 N N . THR B 1 78 ? 0.678 -23.953 -1.988 1 97.69 78 THR B N 1
ATOM 1798 C CA . THR B 1 78 ? -0.384 -23.172 -1.355 1 97.69 78 THR B CA 1
ATOM 1799 C C . THR B 1 78 ? -0.697 -21.922 -2.17 1 97.69 78 THR B C 1
ATOM 1801 O O . THR B 1 78 ? 0.214 -21.25 -2.654 1 97.69 78 THR B O 1
ATOM 1804 N N . ILE B 1 79 ? -2.021 -21.672 -2.443 1 98.56 79 ILE B N 1
ATOM 1805 C CA . ILE B 1 79 ? -2.453 -20.453 -3.115 1 98.56 79 ILE B CA 1
ATOM 1806 C C . ILE B 1 79 ? -3.434 -19.688 -2.225 1 98.56 79 ILE B C 1
ATOM 1808 O O . ILE B 1 79 ? -4.449 -20.25 -1.797 1 98.56 79 ILE B O 1
ATOM 1812 N N . ILE B 1 80 ? -3.084 -18.484 -1.892 1 98.5 80 ILE B N 1
ATOM 1813 C CA . ILE B 1 80 ? -3.936 -17.578 -1.139 1 98.5 80 ILE B CA 1
ATOM 1814 C C . ILE B 1 80 ? -4.43 -16.453 -2.057 1 98.5 80 ILE B C 1
ATOM 1816 O O . ILE B 1 80 ? -3.637 -15.828 -2.756 1 98.5 80 ILE B O 1
ATOM 1820 N N . VAL B 1 81 ? -5.738 -16.266 -2.133 1 98.44 81 VAL B N 1
ATOM 1821 C CA . VAL B 1 81 ? -6.328 -15.219 -2.957 1 98.44 81 VAL B CA 1
ATOM 1822 C C . VAL B 1 81 ? -6.965 -14.156 -2.062 1 98.44 81 VAL B C 1
ATOM 1824 O O . VAL B 1 81 ? -7.91 -14.445 -1.326 1 98.44 81 VAL B O 1
ATOM 1827 N N . VAL B 1 82 ? -6.488 -12.938 -2.152 1 97.31 82 VAL B N 1
ATOM 1828 C CA . VAL B 1 82 ? -6.996 -11.852 -1.318 1 97.31 82 VAL B CA 1
ATOM 1829 C C . VAL B 1 82 ? -8.203 -11.203 -1.991 1 97.31 82 VAL B C 1
ATOM 1831 O O . VAL B 1 82 ? -8.086 -10.641 -3.08 1 97.31 82 VAL B O 1
ATOM 1834 N N . SER B 1 83 ? -9.336 -11.359 -1.377 1 95.81 83 SER B N 1
ATOM 1835 C CA . SER B 1 83 ? -10.578 -10.836 -1.951 1 95.81 83 SER B CA 1
ATOM 1836 C C . SER B 1 83 ? -11.578 -10.477 -0.863 1 95.81 83 SER B C 1
ATOM 1838 O O . SER B 1 83 ? -12.023 -11.336 -0.107 1 95.81 83 SER B O 1
ATOM 1840 N N . LYS B 1 84 ? -11.93 -9.211 -0.82 1 92.38 84 LYS B N 1
ATOM 1841 C CA . LYS B 1 84 ? -12.93 -8.773 0.151 1 92.38 84 LYS B CA 1
ATOM 1842 C C . LYS B 1 84 ? -14.289 -9.398 -0.151 1 92.38 84 LYS B C 1
ATOM 1844 O O . LYS B 1 84 ? -15.023 -9.773 0.766 1 92.38 84 LYS B O 1
ATOM 1849 N N . ASP B 1 85 ? -14.594 -9.578 -1.395 1 92.88 85 ASP B N 1
ATOM 1850 C CA . ASP B 1 85 ? -15.93 -10 -1.825 1 92.88 85 ASP B CA 1
ATOM 1851 C C . ASP B 1 85 ? -16.141 -11.484 -1.56 1 92.88 85 ASP B C 1
ATOM 1853 O O . ASP B 1 85 ? -17.266 -11.922 -1.328 1 92.88 85 ASP B O 1
ATOM 1857 N N . TYR B 1 86 ? -15.008 -12.211 -1.474 1 95.31 86 TYR B N 1
ATOM 1858 C CA . TYR B 1 86 ? -15.188 -13.656 -1.462 1 95.31 86 TYR B CA 1
ATOM 1859 C C . TYR B 1 86 ? -14.383 -14.305 -0.34 1 95.31 86 TYR B C 1
ATOM 1861 O O . TYR B 1 86 ? -14.539 -15.492 -0.053 1 95.31 86 TYR B O 1
ATOM 1869 N N . GLY B 1 87 ? -13.562 -13.516 0.303 1 95.88 87 GLY B N 1
ATOM 1870 C CA . GLY B 1 87 ? -12.602 -14.094 1.229 1 95.88 87 GLY B CA 1
ATOM 1871 C C . GLY B 1 87 ? -13.141 -14.234 2.639 1 95.88 87 GLY B C 1
ATOM 1872 O O . GLY B 1 87 ? -14.016 -13.469 3.053 1 95.88 87 GLY B O 1
ATOM 1873 N N . GLU B 1 88 ? -12.609 -15.203 3.293 1 97.12 88 GLU B N 1
ATOM 1874 C CA . GLU B 1 88 ? -12.828 -15.344 4.727 1 97.12 88 GLU B CA 1
ATOM 1875 C C . GLU B 1 88 ? -12.031 -14.312 5.516 1 97.12 88 GLU B C 1
ATOM 1877 O O . GLU B 1 88 ? -10.836 -14.117 5.262 1 97.12 88 GLU B O 1
ATOM 1882 N N . PRO B 1 89 ? -12.75 -13.625 6.434 1 97.12 89 PRO B N 1
ATOM 1883 C CA . PRO B 1 89 ? -11.992 -12.68 7.254 1 97.12 89 PRO B CA 1
ATOM 1884 C C . PRO B 1 89 ? -10.961 -13.367 8.141 1 97.12 89 PRO B C 1
ATOM 1886 O O . PRO B 1 89 ? -11.289 -14.312 8.867 1 97.12 89 PRO B O 1
ATOM 1889 N N . MET B 1 90 ? -9.734 -12.938 8.055 1 97.94 90 MET B N 1
ATOM 1890 C CA . MET B 1 90 ? -8.617 -13.438 8.844 1 97.94 90 MET B CA 1
ATOM 1891 C C . MET B 1 90 ? -7.684 -12.297 9.25 1 97.94 90 MET B C 1
ATOM 1893 O O . MET B 1 90 ? -7.555 -11.312 8.516 1 97.94 90 MET B O 1
ATOM 1897 N N . THR B 1 91 ? -7.094 -12.461 10.383 1 96.62 91 THR B N 1
ATOM 1898 C CA . THR B 1 91 ? -6.066 -11.484 10.734 1 96.62 91 THR B CA 1
ATOM 1899 C C . THR B 1 91 ? -4.844 -11.633 9.836 1 96.62 91 THR B C 1
ATOM 1901 O O . THR B 1 91 ? -4.672 -12.664 9.18 1 96.62 91 THR B O 1
ATOM 1904 N N . ILE B 1 92 ? -4.098 -10.656 9.797 1 96.25 92 ILE B N 1
ATOM 1905 C CA . ILE B 1 92 ? -2.893 -10.664 8.977 1 96.25 92 ILE B CA 1
ATOM 1906 C C . ILE B 1 92 ? -1.99 -11.82 9.406 1 96.25 92 ILE B C 1
ATOM 1908 O O . ILE B 1 92 ? -1.416 -12.516 8.562 1 96.25 92 ILE B O 1
ATOM 1912 N N . ASP B 1 93 ? -1.899 -12.023 10.711 1 94.06 93 ASP B N 1
ATOM 1913 C CA . ASP B 1 93 ? -1.067 -13.102 11.227 1 94.06 93 ASP B CA 1
ATOM 1914 C C . ASP B 1 93 ? -1.613 -14.469 10.797 1 94.06 93 ASP B C 1
ATOM 1916 O O . ASP B 1 93 ? -0.845 -15.383 10.5 1 94.06 93 ASP B O 1
ATOM 1920 N N . GLU B 1 94 ? -2.889 -14.594 10.812 1 96.88 94 GLU B N 1
ATOM 1921 C CA . GLU B 1 94 ? -3.52 -15.828 10.359 1 96.88 94 GLU B CA 1
ATOM 1922 C C . GLU B 1 94 ? -3.244 -16.078 8.875 1 96.88 94 GLU B C 1
ATOM 1924 O O . GLU B 1 94 ? -2.945 -17.203 8.477 1 96.88 94 GLU B O 1
ATOM 1929 N N . ILE B 1 95 ? -3.355 -15.039 8.078 1 97.69 95 ILE B N 1
ATOM 1930 C CA . ILE B 1 95 ? -3.096 -15.148 6.645 1 97.69 95 ILE B CA 1
ATOM 1931 C C . ILE B 1 95 ? -1.645 -15.562 6.414 1 97.69 95 ILE B C 1
ATOM 1933 O O . ILE B 1 95 ? -1.372 -16.469 5.625 1 97.69 95 ILE B O 1
ATOM 1937 N N . ALA B 1 96 ? -0.751 -14.914 7.141 1 95.44 96 ALA B N 1
ATOM 1938 C CA . ALA B 1 96 ? 0.667 -15.25 7.031 1 95.44 96 ALA B CA 1
ATOM 1939 C C . ALA B 1 96 ? 0.918 -16.703 7.43 1 95.44 96 ALA B C 1
ATOM 1941 O O . ALA B 1 96 ? 1.782 -17.375 6.855 1 95.44 96 ALA B O 1
ATOM 1942 N N . GLY B 1 97 ? 0.189 -17.156 8.367 1 94.81 97 GLY B N 1
ATOM 1943 C CA . GLY B 1 97 ? 0.338 -18.516 8.859 1 94.81 97 GLY B CA 1
ATOM 1944 C C . GLY B 1 97 ? -0.098 -19.562 7.848 1 94.81 97 GLY B C 1
ATOM 1945 O O . GLY B 1 97 ? 0.25 -20.734 7.977 1 94.81 97 GLY B O 1
ATOM 1946 N N . LEU B 1 98 ? -0.86 -19.156 6.844 1 96.06 98 LEU B N 1
ATOM 1947 C CA . LEU B 1 98 ? -1.319 -20.078 5.812 1 96.06 98 LEU B CA 1
ATOM 1948 C C . LEU B 1 98 ? -0.184 -20.438 4.859 1 96.06 98 LEU B C 1
ATOM 1950 O O . LEU B 1 98 ? -0.262 -21.438 4.141 1 96.06 98 LEU B O 1
ATOM 1954 N N . ALA B 1 99 ? 0.759 -19.516 4.758 1 95.38 99 ALA B N 1
ATOM 1955 C CA . ALA B 1 99 ? 1.841 -19.703 3.797 1 95.38 99 ALA B CA 1
ATOM 1956 C C . ALA B 1 99 ? 2.719 -20.891 4.188 1 95.38 99 ALA B C 1
ATOM 1958 O O . ALA B 1 99 ? 3.24 -20.938 5.305 1 95.38 99 ALA B O 1
ATOM 1959 N N . LYS B 1 100 ? 2.832 -21.844 3.344 1 91.75 100 LYS B N 1
ATOM 1960 C CA . LYS B 1 100 ? 3.643 -23.047 3.531 1 91.75 100 LYS B CA 1
ATOM 1961 C C . LYS B 1 100 ? 4.398 -23.406 2.254 1 91.75 100 LYS B C 1
ATOM 1963 O O . LYS B 1 100 ? 3.852 -23.297 1.153 1 91.75 100 LYS B O 1
ATOM 1968 N N . ASP B 1 101 ? 5.664 -23.859 2.451 1 93.62 101 ASP B N 1
ATOM 1969 C CA . ASP B 1 101 ? 6.473 -24.281 1.314 1 93.62 101 ASP B CA 1
ATOM 1970 C C . ASP B 1 101 ? 6.496 -23.219 0.223 1 93.62 101 ASP B C 1
ATOM 1972 O O . ASP B 1 101 ? 6.988 -22.109 0.443 1 93.62 101 ASP B O 1
ATOM 1976 N N . LYS B 1 102 ? 6.062 -23.547 -0.926 1 97.12 102 LYS B N 1
ATOM 1977 C CA . LYS B 1 102 ? 5.934 -22.578 -2.014 1 97.12 102 LYS B CA 1
ATOM 1978 C C . LYS B 1 102 ? 4.52 -22.016 -2.08 1 97.12 102 LYS B C 1
ATOM 1980 O O . LYS B 1 102 ? 3.574 -22.734 -2.416 1 97.12 102 LYS B O 1
ATOM 1985 N N . THR B 1 103 ? 4.414 -20.75 -1.705 1 98.12 103 THR B N 1
ATOM 1986 C CA . THR B 1 103 ? 3.096 -20.141 -1.58 1 98.12 103 THR B CA 1
ATOM 1987 C C . THR B 1 103 ? 2.938 -18.984 -2.562 1 98.12 103 THR B C 1
ATOM 1989 O O . THR B 1 103 ? 3.807 -18.109 -2.652 1 98.12 103 THR B O 1
ATOM 1992 N N . MET B 1 104 ? 1.878 -19.031 -3.355 1 98.62 104 MET B N 1
ATOM 1993 C CA . MET B 1 104 ? 1.463 -17.922 -4.223 1 98.62 104 MET B CA 1
ATOM 1994 C C . MET B 1 104 ? 0.382 -17.078 -3.553 1 98.62 104 MET B C 1
ATOM 1996 O O . MET B 1 104 ? -0.604 -17.625 -3.045 1 98.62 104 MET B O 1
ATOM 2000 N N . ILE B 1 105 ? 0.602 -15.828 -3.482 1 98.62 105 ILE B N 1
ATOM 2001 C CA . ILE B 1 105 ? -0.405 -14.914 -2.957 1 98.62 105 ILE B CA 1
ATOM 2002 C C . ILE B 1 105 ? -0.891 -13.984 -4.066 1 98.62 105 ILE B C 1
ATOM 2004 O O . ILE B 1 105 ? -0.095 -13.273 -4.684 1 98.62 105 ILE B O 1
ATOM 2008 N N . VAL B 1 106 ? -2.211 -13.961 -4.258 1 98.81 106 VAL B N 1
ATOM 2009 C CA . VAL B 1 106 ? -2.811 -13.258 -5.383 1 98.81 106 VAL B CA 1
ATOM 2010 C C . VAL B 1 106 ? -3.572 -12.031 -4.883 1 98.81 106 VAL B C 1
ATOM 2012 O O . VAL B 1 106 ? -4.465 -12.148 -4.039 1 98.81 106 VAL B O 1
ATOM 2015 N N . PHE B 1 107 ? -3.221 -10.945 -5.426 1 98.25 107 PHE B N 1
ATOM 2016 C CA . PHE B 1 107 ? -3.895 -9.672 -5.156 1 98.25 107 PHE B CA 1
ATOM 2017 C C . PHE B 1 107 ? -4.641 -9.188 -6.395 1 98.25 107 PHE B C 1
ATOM 2019 O O . PHE B 1 107 ? -4.121 -9.266 -7.508 1 98.25 107 PHE B O 1
ATOM 2026 N N . GLY B 1 108 ? -5.836 -8.664 -6.18 1 97.69 108 GLY B N 1
ATOM 2027 C CA . GLY B 1 108 ? -6.555 -8.055 -7.285 1 97.69 108 GLY B CA 1
ATOM 2028 C C . GLY B 1 108 ? -6.02 -6.688 -7.668 1 97.69 108 GLY B C 1
ATOM 2029 O O . GLY B 1 108 ? -5.809 -5.836 -6.801 1 97.69 108 GLY B O 1
ATOM 2030 N N . GLY B 1 109 ? -5.805 -6.438 -8.922 1 95.81 109 GLY B N 1
ATOM 2031 C CA . GLY B 1 109 ? -5.215 -5.199 -9.406 1 95.81 109 GLY B CA 1
ATOM 2032 C C . GLY B 1 109 ? -6.246 -4.129 -9.711 1 95.81 109 GLY B C 1
ATOM 2033 O O . GLY B 1 109 ? -5.895 -2.984 -10 1 95.81 109 GLY B O 1
ATOM 2034 N N . GLY B 1 110 ? -7.484 -4.469 -9.758 1 87.62 110 GLY B N 1
ATOM 2035 C CA . GLY B 1 110 ? -8.523 -3.52 -10.133 1 87.62 110 GLY B CA 1
ATOM 2036 C C . GLY B 1 110 ? -9.805 -3.701 -9.344 1 87.62 110 GLY B C 1
ATOM 2037 O O . GLY B 1 110 ? -9.812 -4.367 -8.305 1 87.62 110 GLY B O 1
ATOM 2038 N N . ASP B 1 111 ? -10.68 -2.846 -9.648 1 74.62 111 ASP B N 1
ATOM 2039 C CA . ASP B 1 111 ? -12.055 -3.021 -9.211 1 74.62 111 ASP B CA 1
ATOM 2040 C C . ASP B 1 111 ? -12.922 -3.592 -10.328 1 74.62 111 ASP B C 1
ATOM 2042 O O . ASP B 1 111 ? -13.172 -2.92 -11.328 1 74.62 111 ASP B O 1
ATOM 2046 N N . PRO B 1 112 ? -13.398 -5.078 -10.289 1 71 112 PRO B N 1
ATOM 2047 C CA . PRO B 1 112 ? -13.414 -5.805 -9.023 1 71 112 PRO B CA 1
ATOM 2048 C C . PRO B 1 112 ? -12.094 -6.512 -8.727 1 71 112 PRO B C 1
ATOM 2050 O O . PRO B 1 112 ? -11.812 -6.855 -7.578 1 71 112 PRO B O 1
ATOM 2053 N N . GLY B 1 113 ? -11.18 -6.633 -9.703 1 80.38 113 GLY B N 1
ATOM 2054 C CA . GLY B 1 113 ? -9.906 -7.305 -9.523 1 80.38 113 GLY B CA 1
ATOM 2055 C C . GLY B 1 113 ? -10.023 -8.812 -9.477 1 80.38 113 GLY B C 1
ATOM 2056 O O . GLY B 1 113 ? -9.836 -9.492 -10.484 1 80.38 113 GLY B O 1
ATOM 2057 N N . ILE B 1 114 ? -10.5 -9.414 -8.383 1 93.62 114 ILE B N 1
ATOM 2058 C CA . ILE B 1 114 ? -10.695 -10.844 -8.188 1 93.62 114 ILE B CA 1
ATOM 2059 C C . ILE B 1 114 ? -12.164 -11.203 -8.398 1 93.62 114 ILE B C 1
ATOM 2061 O O . ILE B 1 114 ? -13.039 -10.648 -7.73 1 93.62 114 ILE B O 1
ATOM 2065 N N . THR B 1 115 ? -12.352 -12.055 -9.367 1 94.56 115 THR B N 1
ATOM 2066 C CA . THR B 1 115 ? -13.703 -12.5 -9.664 1 94.56 115 THR B CA 1
ATOM 2067 C C . THR B 1 115 ? -13.992 -13.844 -8.992 1 94.56 115 THR B C 1
ATOM 2069 O O . THR B 1 115 ? -13.094 -14.461 -8.414 1 94.56 115 THR B O 1
ATOM 2072 N N . LYS B 1 116 ? -15.234 -14.18 -9.086 1 93.44 116 LYS B N 1
ATOM 2073 C CA . LYS B 1 116 ? -15.648 -15.469 -8.547 1 93.44 116 LYS B CA 1
ATOM 2074 C C . LYS B 1 116 ? -14.867 -16.609 -9.195 1 93.44 116 LYS B C 1
ATOM 2076 O O . LYS B 1 116 ? -14.547 -17.594 -8.531 1 93.44 116 LYS B O 1
ATOM 2081 N N . GLN B 1 117 ? -14.578 -16.5 -10.445 1 93.56 117 GLN B N 1
ATOM 2082 C CA . GLN B 1 117 ? -13.82 -17.531 -11.148 1 93.56 117 GLN B CA 1
ATOM 2083 C C . GLN B 1 117 ? -12.383 -17.594 -10.633 1 93.56 117 GLN B C 1
ATOM 2085 O O . GLN B 1 117 ? -11.797 -18.672 -10.562 1 93.56 117 GLN B O 1
ATOM 2090 N N . ASP B 1 118 ? -11.82 -16.5 -10.203 1 95.25 118 ASP B N 1
ATOM 2091 C CA . ASP B 1 118 ? -10.43 -16.422 -9.789 1 95.25 118 ASP B CA 1
ATOM 2092 C C . ASP B 1 118 ? -10.211 -17.109 -8.445 1 95.25 118 ASP B C 1
ATOM 2094 O O . ASP B 1 118 ? -9.109 -17.594 -8.164 1 95.25 118 ASP B O 1
ATOM 2098 N N . ILE B 1 119 ? -11.25 -17.141 -7.633 1 95.56 119 ILE B N 1
ATOM 2099 C CA . ILE B 1 119 ? -11.031 -17.641 -6.281 1 95.56 119 ILE B CA 1
ATOM 2100 C C . ILE B 1 119 ? -10.945 -19.156 -6.297 1 95.56 119 ILE B C 1
ATOM 2102 O O . ILE B 1 119 ? -10.523 -19.781 -5.32 1 95.56 119 ILE B O 1
ATOM 2106 N N . ALA B 1 120 ? -11.281 -19.781 -7.406 1 95 120 ALA B N 1
ATOM 2107 C CA . ALA B 1 120 ? -11.266 -21.234 -7.523 1 95 120 ALA B CA 1
ATOM 2108 C C . ALA B 1 120 ? -9.836 -21.781 -7.469 1 95 120 ALA B C 1
ATOM 2110 O O . ALA B 1 120 ? -9.625 -22.953 -7.184 1 95 120 ALA B O 1
ATOM 2111 N N . VAL B 1 121 ? -8.867 -20.906 -7.637 1 95.81 121 VAL B N 1
ATOM 2112 C CA . VAL B 1 121 ? -7.496 -21.391 -7.773 1 95.81 121 VAL B CA 1
ATOM 2113 C C . VAL B 1 121 ? -6.871 -21.562 -6.391 1 95.81 121 VAL B C 1
ATOM 2115 O O . VAL B 1 121 ? -5.812 -22.172 -6.254 1 95.81 121 VAL B O 1
ATOM 2118 N N . GLY B 1 122 ? -7.492 -20.984 -5.387 1 97.25 122 GLY B N 1
ATOM 2119 C CA . GLY B 1 122 ? -6.895 -21.031 -4.062 1 97.25 122 GLY B CA 1
ATOM 2120 C C . GLY B 1 122 ? -7.859 -20.641 -2.957 1 97.25 122 GLY B C 1
ATOM 2121 O O . GLY B 1 122 ? -9.078 -20.672 -3.154 1 97.25 122 GLY B O 1
ATOM 2122 N N . ARG B 1 123 ? -7.332 -20.406 -1.812 1 97.94 123 ARG B N 1
ATOM 2123 C CA . ARG B 1 123 ? -8.125 -20.047 -0.642 1 97.94 123 ARG B CA 1
ATOM 2124 C C . ARG B 1 123 ? -8.359 -18.547 -0.573 1 97.94 123 ARG B C 1
ATOM 2126 O O . ARG B 1 123 ? -7.414 -17.781 -0.389 1 97.94 123 ARG B O 1
ATOM 2133 N N . PRO B 1 124 ? -9.609 -18.125 -0.739 1 98.12 124 PRO B N 1
ATOM 2134 C CA . PRO B 1 124 ? -9.891 -16.703 -0.623 1 98.12 124 PRO B CA 1
ATOM 2135 C C . PRO B 1 124 ? -9.883 -16.203 0.824 1 98.12 124 PRO B C 1
ATOM 2137 O O . PRO B 1 124 ? -10.477 -16.844 1.697 1 98.12 124 PRO B O 1
ATOM 2140 N N . VAL B 1 125 ? -9.203 -15.125 1.072 1 97.94 125 VAL B N 1
ATOM 2141 C CA . VAL B 1 125 ? -9.141 -14.531 2.404 1 97.94 125 VAL B CA 1
ATOM 2142 C C . VAL B 1 125 ? -9.266 -13.016 2.299 1 97.94 125 VAL B C 1
ATOM 2144 O O . VAL B 1 125 ? -9.148 -12.453 1.21 1 97.94 125 VAL B O 1
ATOM 2147 N N . TYR B 1 126 ? -9.578 -12.406 3.303 1 96 126 TYR B N 1
ATOM 2148 C CA . TYR B 1 126 ? -9.5 -10.945 3.373 1 96 126 TYR B CA 1
ATOM 2149 C C . TYR B 1 126 ? -9.148 -10.492 4.781 1 96 126 TYR B C 1
ATOM 2151 O O . TYR B 1 126 ? -9.383 -11.211 5.754 1 96 126 TYR B O 1
ATOM 2159 N N . ILE B 1 127 ? -8.523 -9.359 4.895 1 96.69 127 ILE B N 1
ATOM 2160 C CA . ILE B 1 127 ? -7.992 -8.875 6.164 1 96.69 127 ILE B CA 1
ATOM 2161 C C . ILE B 1 127 ? -9.148 -8.461 7.078 1 96.69 127 ILE B C 1
ATOM 2163 O O . ILE B 1 127 ? -9.914 -7.555 6.746 1 96.69 127 ILE B O 1
ATOM 2167 N N . LYS B 1 128 ? -9.188 -9.086 8.125 1 96.06 128 LYS B N 1
ATOM 2168 C CA . LYS B 1 128 ? -10.234 -8.852 9.117 1 96.06 128 LYS B CA 1
ATOM 2169 C C . LYS B 1 128 ? -10.094 -7.469 9.75 1 96.06 128 LYS B C 1
ATOM 2171 O O . LYS B 1 128 ? -8.977 -7.008 10.008 1 96.06 128 LYS B O 1
ATOM 2176 N N . GLY B 1 129 ? -11.195 -6.84 10.023 1 93.06 129 GLY B N 1
ATOM 2177 C CA . GLY B 1 129 ? -11.211 -5.629 10.828 1 93.06 129 GLY B CA 1
ATOM 2178 C C . GLY B 1 129 ? -11.023 -4.367 10.008 1 93.06 129 GLY B C 1
ATOM 2179 O O . GLY B 1 129 ? -11.008 -3.26 10.547 1 93.06 129 GLY B O 1
ATOM 2180 N N . VAL B 1 130 ? -10.867 -4.473 8.719 1 92.94 130 VAL B N 1
ATOM 2181 C CA . VAL B 1 130 ? -10.781 -3.281 7.883 1 92.94 130 VAL B CA 1
ATOM 2182 C C . VAL B 1 130 ? -12.188 -2.807 7.52 1 92.94 130 VAL B C 1
ATOM 2184 O O . VAL B 1 130 ? -13.125 -3.607 7.453 1 92.94 130 VAL B O 1
ATOM 2187 N N . GLU B 1 131 ? -12.484 -1.491 7.41 1 89.38 131 GLU B N 1
ATOM 2188 C CA . GLU B 1 131 ? -13.812 -0.922 7.199 1 89.38 131 GLU B CA 1
ATOM 2189 C C . GLU B 1 131 ? -14.148 -0.838 5.711 1 89.38 131 GLU B C 1
ATOM 2191 O O . GLU B 1 131 ? -15.305 -0.625 5.34 1 89.38 131 GLU B O 1
ATOM 2196 N N . GLY B 1 132 ? -13.25 -1.176 4.852 1 82.25 132 GLY B N 1
ATOM 2197 C CA . GLY B 1 132 ? -13.445 -1.125 3.412 1 82.25 132 GLY B CA 1
ATOM 2198 C C . GLY B 1 132 ? -12.359 -1.847 2.635 1 82.25 132 GLY B C 1
ATOM 2199 O O . GLY B 1 132 ? -11.516 -2.527 3.223 1 82.25 132 GLY B O 1
ATOM 2200 N N . ARG B 1 133 ? -12.586 -1.698 1.356 1 86.06 133 ARG B N 1
ATOM 2201 C CA . ARG B 1 133 ? -11.578 -2.318 0.493 1 86.06 133 ARG B CA 1
ATOM 2202 C C . ARG B 1 133 ? -10.281 -1.527 0.511 1 86.06 133 ARG B C 1
ATOM 2204 O O . ARG B 1 133 ? -10.273 -0.322 0.251 1 86.06 133 ARG B O 1
ATOM 2211 N N . LEU B 1 134 ? -9.312 -2.191 0.898 1 95.31 134 LEU B N 1
ATOM 2212 C CA . LEU B 1 134 ? -7.984 -1.599 0.777 1 95.31 134 LEU B CA 1
ATOM 2213 C C . LEU B 1 134 ? -7.516 -1.612 -0.673 1 95.31 134 LEU B C 1
ATOM 2215 O O . LEU B 1 134 ? -8.039 -2.365 -1.495 1 95.31 134 LEU B O 1
ATOM 2219 N N . SER B 1 135 ? -6.586 -0.757 -0.939 1 96.62 135 SER B N 1
ATOM 2220 C CA . SER B 1 135 ? -5.957 -0.891 -2.248 1 96.62 135 SER B CA 1
ATOM 2221 C C . SER B 1 135 ? -5.16 -2.189 -2.35 1 96.62 135 SER B C 1
ATOM 2223 O O . SER B 1 135 ? -4.676 -2.705 -1.341 1 96.62 135 SER B O 1
ATOM 2225 N N . PRO B 1 136 ? -4.992 -2.662 -3.568 1 96.88 136 PRO B N 1
ATOM 2226 C CA . PRO B 1 136 ? -4.18 -3.865 -3.756 1 96.88 136 PRO B CA 1
ATOM 2227 C C . PRO B 1 136 ? -2.77 -3.723 -3.186 1 96.88 136 PRO B C 1
ATOM 2229 O O . PRO B 1 136 ? -2.242 -4.664 -2.592 1 96.88 136 PRO B O 1
ATOM 2232 N N . VAL B 1 137 ? -2.197 -2.549 -3.355 1 98.19 137 VAL B N 1
ATOM 2233 C CA . VAL B 1 137 ? -0.841 -2.301 -2.877 1 98.19 137 VAL B CA 1
ATOM 2234 C C . VAL B 1 137 ? -0.813 -2.354 -1.352 1 98.19 137 VAL B C 1
ATOM 2236 O O . VAL B 1 137 ? 0.112 -2.914 -0.761 1 98.19 137 VAL B O 1
ATOM 2239 N N . ALA B 1 138 ? -1.847 -1.788 -0.738 1 98.25 138 ALA B N 1
ATOM 2240 C CA . ALA B 1 138 ? -1.943 -1.822 0.719 1 98.25 138 ALA B CA 1
ATOM 2241 C C . ALA B 1 138 ? -2.096 -3.254 1.225 1 98.25 138 ALA B C 1
ATOM 2243 O O . ALA B 1 138 ? -1.441 -3.65 2.193 1 98.25 138 ALA B O 1
ATOM 2244 N N . GLU B 1 139 ? -2.939 -4.016 0.574 1 97.75 139 GLU B N 1
ATOM 2245 C CA . GLU B 1 139 ? -3.109 -5.418 0.945 1 97.75 139 GLU B CA 1
ATOM 2246 C C . GLU B 1 139 ? -1.789 -6.18 0.849 1 97.75 139 GLU B C 1
ATOM 2248 O O . GLU B 1 139 ? -1.423 -6.914 1.767 1 97.75 139 GLU B O 1
ATOM 2253 N N . ALA B 1 140 ? -1.12 -5.953 -0.245 1 98.44 140 ALA B N 1
ATOM 2254 C CA . ALA B 1 140 ? 0.16 -6.617 -0.471 1 98.44 140 ALA B CA 1
ATOM 2255 C C . ALA B 1 140 ? 1.182 -6.219 0.589 1 98.44 140 ALA B C 1
ATOM 2257 O O . ALA B 1 140 ? 1.88 -7.07 1.142 1 98.44 140 ALA B O 1
ATOM 2258 N N . ALA B 1 141 ? 1.244 -4.934 0.862 1 98.44 141 ALA B N 1
ATOM 2259 C CA . ALA B 1 141 ? 2.205 -4.438 1.844 1 98.44 141 ALA B CA 1
ATOM 2260 C C . ALA B 1 141 ? 1.99 -5.098 3.203 1 98.44 141 ALA B C 1
ATOM 2262 O O . ALA B 1 141 ? 2.939 -5.582 3.822 1 98.44 141 ALA B O 1
ATOM 2263 N N . LEU B 1 142 ? 0.767 -5.156 3.611 1 98 142 LEU B N 1
ATOM 2264 C CA . LEU B 1 142 ? 0.447 -5.672 4.938 1 98 142 LEU B CA 1
ATOM 2265 C C . LEU B 1 142 ? 0.733 -7.168 5.023 1 98 142 LEU B C 1
ATOM 2267 O O . LEU B 1 142 ? 1.398 -7.625 5.953 1 98 142 LEU B O 1
ATOM 2271 N N . ILE B 1 143 ? 0.3 -7.898 4.059 1 98.12 143 ILE B N 1
ATOM 2272 C CA . ILE B 1 143 ? 0.398 -9.352 4.105 1 98.12 143 ILE B CA 1
ATOM 2273 C C . ILE B 1 143 ? 1.844 -9.781 3.863 1 98.12 143 ILE B C 1
ATOM 2275 O O . ILE B 1 143 ? 2.379 -10.617 4.594 1 98.12 143 ILE B O 1
ATOM 2279 N N . LEU B 1 144 ? 2.498 -9.18 2.92 1 98.19 144 LEU B N 1
ATOM 2280 C CA . LEU B 1 144 ? 3.857 -9.578 2.58 1 98.19 144 LEU B CA 1
ATOM 2281 C C . LEU B 1 144 ? 4.836 -9.172 3.676 1 98.19 144 LEU B C 1
ATOM 2283 O O . LEU B 1 144 ? 5.82 -9.875 3.926 1 98.19 144 LEU B O 1
ATOM 2287 N N . TYR B 1 145 ? 4.574 -8.016 4.305 1 97 145 TYR B N 1
ATOM 2288 C CA . TYR B 1 145 ? 5.414 -7.625 5.43 1 97 145 TYR B CA 1
ATOM 2289 C C . TYR B 1 145 ? 5.309 -8.633 6.566 1 97 145 TYR B C 1
ATOM 2291 O O . TYR B 1 145 ? 6.312 -8.992 7.184 1 97 145 TYR B O 1
ATOM 2299 N N . ALA B 1 146 ? 4.098 -9.07 6.836 1 95.56 146 ALA B N 1
ATOM 2300 C CA . ALA B 1 146 ? 3.881 -10.055 7.895 1 95.56 146 ALA B CA 1
ATOM 2301 C C . ALA B 1 146 ? 4.574 -11.375 7.566 1 95.56 146 ALA B C 1
ATOM 2303 O O . ALA B 1 146 ? 5.148 -12.016 8.445 1 95.56 146 ALA B O 1
ATOM 2304 N N . LEU B 1 147 ? 4.535 -11.742 6.324 1 95.5 147 LEU B N 1
ATOM 2305 C CA . LEU B 1 147 ? 5.156 -12.992 5.883 1 95.5 147 LEU B CA 1
ATOM 2306 C C . LEU B 1 147 ? 6.672 -12.922 6.027 1 95.5 147 LEU B C 1
ATOM 2308 O O . LEU B 1 147 ? 7.312 -13.906 6.395 1 95.5 147 LEU B O 1
ATOM 2312 N N . ARG B 1 148 ? 7.168 -11.773 5.734 1 91.12 148 ARG B N 1
ATOM 2313 C CA . ARG B 1 148 ? 8.609 -11.555 5.832 1 91.12 148 ARG B CA 1
ATOM 2314 C C . ARG B 1 148 ? 9.078 -11.68 7.277 1 91.12 148 ARG B C 1
ATOM 2316 O O . ARG B 1 148 ? 10.156 -12.227 7.539 1 91.12 148 ARG B O 1
ATOM 2323 N N . SER B 1 149 ? 8.273 -11.156 8.195 1 81.56 149 SER B N 1
ATOM 2324 C CA . SER B 1 149 ? 8.633 -11.133 9.609 1 81.56 149 SER B CA 1
ATOM 2325 C C . SER B 1 149 ? 8.602 -12.531 10.211 1 81.56 149 SER B C 1
ATOM 2327 O O . SER B 1 149 ? 9.281 -12.797 11.203 1 81.56 149 SER B O 1
ATOM 2329 N N . GLN B 1 150 ? 7.789 -13.344 9.695 1 76 150 GLN B N 1
ATOM 2330 C CA . GLN B 1 150 ? 7.711 -14.719 10.18 1 76 150 GLN B CA 1
ATOM 2331 C C . GLN B 1 150 ? 8.93 -15.531 9.734 1 76 150 GLN B C 1
ATOM 2333 O O . GLN B 1 150 ? 9.328 -16.484 10.414 1 76 150 GLN B O 1
ATOM 2338 N N . THR B 1 151 ? 9.508 -15.086 8.641 1 64.56 151 THR B N 1
ATOM 2339 C CA . THR B 1 151 ? 10.648 -15.828 8.125 1 64.56 151 THR B CA 1
ATOM 2340 C C . THR B 1 151 ? 11.945 -15.359 8.773 1 64.56 151 THR B C 1
ATOM 2342 O O . THR B 1 151 ? 12.922 -16.109 8.844 1 64.56 151 THR B O 1
ATOM 2345 N N . GLN B 1 152 ? 12.086 -14.109 9.281 1 61.47 152 GLN B N 1
ATOM 2346 C CA . GLN B 1 152 ? 13.289 -13.586 9.914 1 61.47 152 GLN B CA 1
ATOM 2347 C C . GLN B 1 152 ? 13.32 -13.93 11.406 1 61.47 152 GLN B C 1
ATOM 2349 O O . GLN B 1 152 ? 14.375 -13.883 12.039 1 61.47 152 GLN B O 1
ATOM 2354 N N . GLU B 1 153 ? 12.273 -14.039 12.219 1 48.44 153 GLU B N 1
ATOM 2355 C CA . GLU B 1 153 ? 12.32 -14.328 13.648 1 48.44 153 GLU B CA 1
ATOM 2356 C C . GLU B 1 153 ? 12.695 -15.781 13.906 1 48.44 153 GLU B C 1
ATOM 2358 O O . GLU B 1 153 ? 12.039 -16.703 13.383 1 48.44 153 GLU B O 1
ATOM 2363 N N . PRO B 1 154 ? 13.984 -16.031 14.305 1 43.22 154 PRO B N 1
ATOM 2364 C CA . PRO B 1 154 ? 14.305 -17.391 14.75 1 43.22 154 PRO B CA 1
ATOM 2365 C C . PRO B 1 154 ? 13.242 -17.969 15.672 1 43.22 154 PRO B C 1
ATOM 2367 O O . PRO B 1 154 ? 12.703 -17.266 16.531 1 43.22 154 PRO B O 1
ATOM 2370 N N . ARG B 1 155 ? 12.43 -18.906 15.234 1 39.03 155 ARG B N 1
ATOM 2371 C CA . ARG B 1 155 ? 11.617 -19.656 16.188 1 39.03 155 ARG B CA 1
ATOM 2372 C C . ARG B 1 155 ? 12.453 -20.109 17.391 1 39.03 155 ARG B C 1
ATOM 2374 O O . ARG B 1 155 ? 13.344 -20.953 17.25 1 39.03 155 ARG B O 1
ATOM 2381 N N . ASP B 1 156 ? 12.836 -19.328 18.266 1 37.97 156 ASP B N 1
ATOM 2382 C CA . ASP B 1 156 ? 13.422 -19.859 19.484 1 37.97 156 ASP B CA 1
ATOM 2383 C C . ASP B 1 156 ? 12.57 -20.984 20.078 1 37.97 156 ASP B C 1
ATOM 2385 O O . ASP B 1 156 ? 11.461 -20.75 20.547 1 37.97 156 ASP B O 1
ATOM 2389 N N . THR B 1 157 ? 12.586 -22.156 19.547 1 32.91 157 THR B N 1
ATOM 2390 C CA . THR B 1 157 ? 12.133 -23.406 20.141 1 32.91 157 THR B CA 1
ATOM 2391 C C . THR B 1 157 ? 12.578 -23.5 21.594 1 32.91 157 THR B C 1
ATOM 2393 O O . THR B 1 157 ? 13.766 -23.375 21.906 1 32.91 157 THR B O 1
ATOM 2396 N N . GLN B 1 158 ? 11.609 -23.422 22.578 1 32.66 158 GLN B N 1
ATOM 2397 C CA . GLN B 1 158 ? 11.695 -23.875 23.953 1 32.66 158 GLN B CA 1
ATOM 2398 C C . GLN B 1 158 ? 12.375 -25.234 24.047 1 32.66 158 GLN B C 1
ATOM 2400 O O . GLN B 1 158 ? 11.922 -26.203 23.422 1 32.66 158 GLN B O 1
ATOM 2405 N N . SER B 1 159 ? 13.648 -25.328 24.359 1 31.7 159 SER B N 1
ATOM 2406 C CA . SER B 1 159 ? 14.266 -26.469 25.047 1 31.7 159 SER B CA 1
ATOM 2407 C C . SER B 1 159 ? 13.422 -26.938 26.219 1 31.7 159 SER B C 1
ATOM 2409 O O . SER B 1 159 ? 13.203 -26.188 27.188 1 31.7 159 SER B O 1
ATOM 2411 N N . SER B 1 160 ? 12.5 -27.938 25.969 1 22.48 160 SER B N 1
ATOM 2412 C CA . SER B 1 160 ? 12.43 -28.906 27.062 1 22.48 160 SER B CA 1
ATOM 2413 C C . SER B 1 160 ? 13.781 -29.578 27.297 1 22.48 160 SER B C 1
ATOM 2415 O O . SER B 1 160 ? 14.5 -29.875 26.344 1 22.48 160 SER B O 1
#

pLDDT: mean 92.22, std 14.86, range [21.8, 98.94]

Solvent-accessible surface area (backbone atoms only — not comparable to full-atom values): 16345 Å² total; per-residue (Å²): 129,75,52,46,71,41,45,30,40,29,38,25,40,47,24,60,55,45,34,35,38,42,30,31,45,39,10,68,62,45,55,50,43,35,36,17,36,62,35,68,49,13,48,70,52,10,47,61,52,30,42,49,54,20,56,77,68,73,36,44,66,45,78,39,76,38,66,67,56,53,46,68,71,66,62,52,77,29,42,40,27,48,27,78,92,72,22,47,73,32,47,56,69,58,55,37,66,63,54,40,56,38,18,32,39,37,32,26,45,38,92,79,31,55,49,81,77,60,40,73,74,35,49,40,26,24,67,47,91,46,76,46,67,52,22,46,45,26,50,47,35,47,44,51,52,48,40,50,53,62,59,67,51,77,77,77,72,78,81,125,131,74,52,46,72,40,45,29,39,29,38,25,39,47,24,61,55,46,34,36,38,43,29,31,46,41,10,67,61,44,54,51,42,36,36,15,37,62,32,67,48,13,48,71,53,9,45,60,51,31,43,49,54,21,56,77,67,74,36,45,68,46,78,40,76,38,67,66,55,52,46,67,71,64,61,53,77,29,41,41,27,48,27,78,91,72,22,47,72,31,46,58,67,57,56,36,64,63,54,40,56,39,18,33,39,37,32,24,46,38,92,80,31,56,49,81,77,59,40,73,75,35,49,40,26,24,66,48,90,47,75,47,68,52,23,44,46,24,51,47,36,47,43,51,50,49,41,50,52,63,58,67,52,75,77,79,72,78,81,125

Nearest PDB structures (foldseek):
  3nk7-assembly1_B  TM=7.489E-01  e=8.531E-07  Streptomyces actuosus
  3nk7-assembly1_A  TM=7.286E-01  e=1.832E-06  Streptomyces actuosus
  3nk6-assembly1_B  TM=7.568E-01  e=4.424E-06  Streptomyces actuosus
  3gyq-assembly1_B  TM=7.635E-01  e=7.509E-06  Streptomyces cyaneus
  3nk6-assembly1_A  TM=7.385E-01  e=7.509E-06  Streptomyces actuosus

Foldseek 3Di:
DQFQEEEEEEQAADLVLLLLLLCLCVVLPHQEYEYEQYHHPCVVRNQVNSVVSNVVSVGYYYYYHHPVVVCVVQVFPAEEEEAPVDAAEDALLVLLVRGDHYYYYYFANDVVRADPVNCVVHHYHYHPPDPDDDHSSVRCNSNSNSNSVVNPDPPPPPDD/DQFQEEEEEEQAADLVLLLLLLCLCVVLPHQEYEYEQYHHPCVVRNQVNSVVSNVVSVGYYYYYHHPVVVCVVQVFPAEEEEAPVDAAEDALLVLLVRGDHYYYYYFANDVVRADPVNCVVHHYHYYPPDPDDDHSSVRCNSNSNSNSVVNPDPPPPDDD

Secondary structure (DSSP, 8-state):
-PPEEEEEEEEE--HHHHHHHHHHHHHTT-SEEEEEEE-HHIIIIIHHHHHHHHHHHT-EEEEESSHHHHHHHH--SEEEEE-TTTPEEE-HHHHHHT--SEEEEEEE-SSS-S-TTGGGGSEEEEETT-SSPPPHHHHHHHHHHHHHHHHHS-------/-PPEEEEEEEEE--HHHHHHHHHHHHHTT--EEEEEEE-HHIIIIIHHHHHHHHHHHT-EEEEESSHHHHHHHH--SEEEEE-TTTPEEE-HHHHHHT--SEEEEEEE-SSS-S-TTGGGGSEEEEETT-SSPPPHHHHHHHHHHHHHHHHHS-------